Protein AF-0000000086040595 (afdb_homodimer)

Nearest PDB structures (foldseek):
  8a6m-assembly1_A  TM=6.671E-01  e=1.031E-01  Homo sapiens
  8qae-assembly1_A  TM=5.819E-01  e=1.400E+00  synthetic construct
  4ej4-assembly1_A  TM=3.763E-01  e=1.632E+00  Mus musculus
  8a6m-assembly1_A  TM=6.840E-01  e=7.685E-02  Homo sapiens
  8qae-assembly1_A  TM=5.818E-01  e=1.514E+00  synthetic construct

Structure (mmCIF, N/CA/C/O backbone):
data_AF-0000000086040595-model_v1
#
loop_
_entity.id
_entity.type
_entity.pdbx_description
1 polymer 'CASP-like protein'
#
loop_
_atom_site.group_PDB
_atom_site.id
_atom_site.type_symbol
_atom_site.label_atom_id
_atom_site.label_alt_id
_atom_site.label_comp_id
_atom_site.label_asym_id
_atom_site.label_entity_id
_atom_site.label_seq_id
_atom_site.pdbx_PDB_ins_code
_atom_site.Cartn_x
_atom_site.Cartn_y
_atom_site.Cartn_z
_atom_site.occupancy
_atom_site.B_iso_or_equiv
_atom_site.auth_seq_id
_atom_site.auth_comp_id
_atom_site.auth_asym_id
_atom_site.auth_atom_id
_atom_site.pdbx_PDB_model_num
ATOM 1 N N . MET A 1 1 ? 6.625 31.875 13.445 1 44.81 1 MET A N 1
ATOM 2 C CA . MET A 1 1 ? 6.738 30.766 12.484 1 44.81 1 MET A CA 1
ATOM 3 C C . MET A 1 1 ? 7.836 29.797 12.906 1 44.81 1 MET A C 1
ATOM 5 O O . MET A 1 1 ? 9.016 30.156 12.914 1 44.81 1 MET A O 1
ATOM 9 N N . LYS A 1 2 ? 7.629 28.984 13.852 1 60.16 2 LYS A N 1
ATOM 10 C CA . LYS A 1 2 ? 8.82 28.328 14.406 1 60.16 2 LYS A CA 1
ATOM 11 C C . LYS A 1 2 ? 9.32 27.219 13.484 1 60.16 2 LYS A C 1
ATOM 13 O O . LYS A 1 2 ? 8.539 26.359 13.055 1 60.16 2 LYS A O 1
ATOM 18 N N . ASP A 1 3 ? 10.398 27.359 12.836 1 64.69 3 ASP A N 1
ATOM 19 C CA . ASP A 1 3 ? 11.133 26.375 12.047 1 64.69 3 ASP A CA 1
ATOM 20 C C . ASP A 1 3 ? 11.32 25.078 12.82 1 64.69 3 ASP A C 1
ATOM 22 O O . ASP A 1 3 ? 11.188 25.047 14.047 1 64.69 3 ASP A O 1
ATOM 26 N N . LEU A 1 4 ? 11.359 24 12.078 1 74.81 4 LEU A N 1
ATOM 27 C CA . LEU A 1 4 ? 11.68 22.703 12.688 1 74.81 4 LEU A CA 1
ATOM 28 C C . LEU A 1 4 ? 12.969 22.781 13.5 1 74.81 4 LEU A C 1
ATOM 30 O O . LEU A 1 4 ? 13.922 23.453 13.094 1 74.81 4 LEU A O 1
ATOM 34 N N . PRO A 1 5 ? 12.922 22.344 14.711 1 84.81 5 PRO A N 1
ATOM 35 C CA . PRO A 1 5 ? 14.188 22.234 15.438 1 84.81 5 PRO A CA 1
ATOM 36 C C . PRO A 1 5 ? 15.32 21.688 14.586 1 84.81 5 PRO A C 1
ATOM 38 O O . PRO A 1 5 ? 15.086 20.875 13.688 1 84.81 5 PRO A O 1
ATOM 41 N N . PRO A 1 6 ? 16.438 22.172 14.773 1 85.62 6 PRO A N 1
ATOM 42 C CA . PRO A 1 6 ? 17.578 21.781 13.938 1 85.62 6 PRO A CA 1
ATOM 43 C C . PRO A 1 6 ? 17.75 20.281 13.844 1 85.62 6 PRO A C 1
ATOM 45 O O . PRO A 1 6 ? 18.172 19.766 12.805 1 85.62 6 PRO A O 1
ATOM 48 N N . ASN A 1 7 ? 17.438 19.562 14.883 1 89.19 7 ASN A N 1
ATOM 49 C CA . ASN A 1 7 ? 17.562 18.109 14.875 1 89.19 7 ASN A CA 1
ATOM 50 C C . ASN A 1 7 ? 16.609 17.453 13.883 1 89.19 7 ASN A C 1
ATOM 52 O O . ASN A 1 7 ? 16.969 16.5 13.203 1 89.19 7 ASN A O 1
ATOM 56 N N . LEU A 1 8 ? 15.469 17.969 13.828 1 88 8 LEU A N 1
ATOM 57 C CA . LEU A 1 8 ? 14.477 17.406 12.914 1 88 8 LEU A CA 1
ATOM 58 C C . LEU A 1 8 ? 14.812 17.75 11.469 1 88 8 LEU A C 1
ATOM 60 O O . LEU A 1 8 ? 14.57 16.953 10.562 1 88 8 LEU A O 1
ATOM 64 N N . ARG A 1 9 ? 15.336 18.938 11.344 1 85.44 9 ARG A N 1
ATOM 65 C CA . ARG A 1 9 ? 15.758 19.312 10 1 85.44 9 ARG A CA 1
ATOM 66 C C . ARG A 1 9 ? 16.906 18.438 9.516 1 85.44 9 ARG A C 1
ATOM 68 O O . ARG A 1 9 ? 16.906 18 8.359 1 85.44 9 ARG A O 1
ATOM 75 N N . PHE A 1 10 ? 17.797 18.203 10.398 1 90.06 10 PHE A N 1
ATOM 76 C CA . PHE A 1 10 ? 18.906 17.297 10.078 1 90.06 10 PHE A CA 1
ATOM 77 C C . PHE A 1 10 ? 18.391 15.898 9.773 1 90.06 10 PHE A C 1
ATOM 79 O O . PHE A 1 10 ? 18.859 15.258 8.836 1 90.06 10 PHE A O 1
ATOM 86 N N . LEU A 1 11 ? 17.469 15.461 10.586 1 92.62 11 LEU A N 1
ATOM 87 C CA . LEU A 1 11 ? 16.906 14.133 10.398 1 92.62 11 LEU A CA 1
ATOM 88 C C . LEU A 1 11 ? 16.188 14.031 9.055 1 92.62 11 LEU A C 1
ATOM 90 O O . LEU A 1 11 ? 16.281 13.008 8.367 1 92.62 11 LEU A O 1
ATOM 94 N N . GLU A 1 12 ? 15.539 15.031 8.734 1 92.5 12 GLU A N 1
ATOM 95 C CA . GLU A 1 12 ? 14.836 15.07 7.457 1 92.5 12 GLU A CA 1
ATOM 96 C C . GLU A 1 12 ? 15.797 14.922 6.281 1 92.5 12 GLU A C 1
ATOM 98 O O . GLU A 1 12 ? 15.562 14.125 5.375 1 92.5 12 GLU A O 1
ATOM 103 N N . ILE A 1 13 ? 16.844 15.68 6.34 1 91.31 13 ILE A N 1
ATOM 104 C CA . ILE A 1 13 ? 17.828 15.633 5.27 1 91.31 13 ILE A CA 1
ATOM 105 C C . ILE A 1 13 ? 18.531 14.281 5.266 1 91.31 13 ILE A C 1
ATOM 107 O O . ILE A 1 13 ? 18.734 13.688 4.207 1 91.31 13 ILE A O 1
ATOM 111 N N . PHE A 1 14 ? 18.844 13.766 6.383 1 94.94 14 PHE A N 1
ATOM 112 C CA . PHE A 1 14 ? 19.5 12.477 6.512 1 94.94 14 PHE A CA 1
ATOM 113 C C . PHE A 1 14 ? 18.625 11.367 5.926 1 94.94 14 PHE A C 1
ATOM 115 O O . PHE A 1 14 ? 19.125 10.5 5.195 1 94.94 14 PHE A O 1
ATOM 122 N N . LEU A 1 15 ? 17.375 11.406 6.238 1 96.38 15 LEU A N 1
ATOM 123 C CA . LEU A 1 15 ? 16.453 10.383 5.746 1 96.38 15 LEU A CA 1
ATOM 124 C C . LEU A 1 15 ? 16.344 10.445 4.23 1 96.38 15 LEU A C 1
ATOM 126 O O . LEU A 1 15 ? 16.359 9.406 3.559 1 96.38 15 LEU A O 1
ATOM 130 N N . ARG A 1 16 ? 16.25 11.633 3.713 1 95.38 16 ARG A N 1
ATOM 131 C CA . ARG A 1 16 ? 16.141 11.789 2.268 1 95.38 16 ARG A CA 1
ATOM 132 C C . ARG A 1 16 ? 17.391 11.273 1.565 1 95.38 16 ARG A C 1
ATOM 134 O O . ARG A 1 16 ? 17.297 10.617 0.527 1 95.38 16 ARG A O 1
ATOM 141 N N . LEU A 1 17 ? 18.484 11.523 2.143 1 95.5 17 LEU A N 1
ATOM 142 C CA . LEU A 1 17 ? 19.734 11.078 1.557 1 95.5 17 LEU A CA 1
ATOM 143 C C . LEU A 1 17 ? 19.891 9.57 1.696 1 95.5 17 LEU A C 1
ATOM 145 O O . LEU A 1 17 ? 20.5 8.922 0.834 1 95.5 17 LEU A O 1
ATOM 149 N N . SER A 1 18 ? 19.344 9.016 2.748 1 97.06 18 SER A N 1
ATOM 150 C CA . SER A 1 18 ? 19.438 7.574 2.973 1 97.06 18 SER A CA 1
ATOM 151 C C . SER A 1 18 ? 18.562 6.805 1.977 1 97.06 18 SER A C 1
ATOM 153 O O . SER A 1 18 ? 18.859 5.656 1.646 1 97.06 18 SER A O 1
ATOM 155 N N . ILE A 1 19 ? 17.547 7.398 1.48 1 98.06 19 ILE A N 1
ATOM 156 C CA . ILE A 1 19 ? 16.641 6.766 0.523 1 98.06 19 ILE A CA 1
ATOM 157 C C . ILE A 1 19 ? 17.391 6.48 -0.777 1 98.06 19 ILE A C 1
ATOM 159 O O . ILE A 1 19 ? 17.156 5.457 -1.426 1 98.06 19 ILE A O 1
ATOM 163 N N . LEU A 1 20 ? 18.359 7.262 -1.118 1 97.44 20 LEU A N 1
ATOM 164 C CA . LEU A 1 20 ? 19.062 7.168 -2.396 1 97.44 20 LEU A CA 1
ATOM 165 C C . LEU A 1 20 ? 19.812 5.848 -2.508 1 97.44 20 LEU A C 1
ATOM 167 O O . LEU A 1 20 ? 19.531 5.043 -3.402 1 97.44 20 LEU A O 1
ATOM 171 N N . PRO A 1 21 ? 20.719 5.566 -1.571 1 97.88 21 PRO A N 1
ATOM 172 C CA . PRO A 1 21 ? 21.438 4.297 -1.723 1 97.88 21 PRO A CA 1
ATOM 173 C C . PRO A 1 21 ? 20.516 3.086 -1.575 1 97.88 21 PRO A C 1
ATOM 175 O O . PRO A 1 21 ? 20.734 2.059 -2.225 1 97.88 21 PRO A O 1
ATOM 178 N N . LEU A 1 22 ? 19.469 3.133 -0.788 1 98.75 22 LEU A N 1
ATOM 179 C CA . LEU A 1 22 ? 18.547 2.021 -0.6 1 98.75 22 LEU A CA 1
ATOM 180 C C . LEU A 1 22 ? 17.781 1.73 -1.885 1 98.75 22 LEU A C 1
ATOM 182 O O . LEU A 1 22 ? 17.672 0.576 -2.303 1 98.75 22 LEU A O 1
ATOM 186 N N . THR A 1 23 ? 17.312 2.812 -2.533 1 98.62 23 THR A N 1
ATOM 187 C CA . THR A 1 23 ? 16.516 2.623 -3.742 1 98.62 23 THR A CA 1
ATOM 188 C C . THR A 1 23 ? 17.406 2.217 -4.914 1 98.62 23 THR A C 1
ATOM 190 O O . THR A 1 23 ? 17 1.41 -5.754 1 98.62 23 THR A O 1
ATOM 193 N N . ILE A 1 24 ? 18.578 2.732 -5.027 1 98.19 24 ILE A N 1
ATOM 194 C CA . ILE A 1 24 ? 19.5 2.352 -6.082 1 98.19 24 ILE A CA 1
ATOM 195 C C . ILE A 1 24 ? 19.906 0.885 -5.914 1 98.19 24 ILE A C 1
ATOM 197 O O . ILE A 1 24 ? 19.891 0.119 -6.883 1 98.19 24 ILE A O 1
ATOM 201 N N . ALA A 1 25 ? 20.234 0.506 -4.676 1 98.69 25 ALA A N 1
ATOM 202 C CA . ALA A 1 25 ? 20.578 -0.889 -4.402 1 98.69 25 ALA A CA 1
ATOM 203 C C . ALA A 1 25 ? 19.391 -1.811 -4.719 1 98.69 25 ALA A C 1
ATOM 205 O O . ALA A 1 25 ? 19.578 -2.889 -5.289 1 98.69 25 ALA A O 1
ATOM 206 N N . SER A 1 26 ? 18.219 -1.425 -4.336 1 98.81 26 SER A N 1
ATOM 207 C CA . SER A 1 26 ? 17.031 -2.221 -4.633 1 98.81 26 SER A CA 1
ATOM 208 C C . SER A 1 26 ? 16.812 -2.359 -6.137 1 98.81 26 SER A C 1
ATOM 210 O O . SER A 1 26 ? 16.547 -3.455 -6.633 1 98.81 26 SER A O 1
ATOM 212 N N . ALA A 1 27 ? 16.969 -1.275 -6.859 1 98.62 27 ALA A N 1
ATOM 213 C CA . ALA A 1 27 ? 16.828 -1.305 -8.312 1 98.62 27 ALA A CA 1
ATOM 214 C C . ALA A 1 27 ? 17.875 -2.213 -8.945 1 98.62 27 ALA A C 1
ATOM 216 O O . ALA A 1 27 ? 17.562 -3.018 -9.828 1 98.62 27 ALA A O 1
ATOM 217 N N . PHE A 1 28 ? 19.078 -2.084 -8.5 1 98.25 28 PHE A N 1
ATOM 218 C CA . PHE A 1 28 ? 20.156 -2.912 -9.023 1 98.25 28 PHE A CA 1
ATOM 219 C C . PHE A 1 28 ? 19.891 -4.387 -8.742 1 98.25 28 PHE A C 1
ATOM 221 O O . PHE A 1 28 ? 20.078 -5.234 -9.617 1 98.25 28 PHE A O 1
ATOM 228 N N . THR A 1 29 ? 19.422 -4.691 -7.535 1 98.5 29 THR A N 1
ATOM 229 C CA . THR A 1 29 ? 19.203 -6.074 -7.125 1 98.5 29 THR A CA 1
ATOM 230 C C . THR A 1 29 ? 18.031 -6.68 -7.875 1 98.5 29 THR A C 1
ATOM 232 O O . THR A 1 29 ? 18.047 -7.859 -8.242 1 98.5 29 THR A O 1
ATOM 235 N N . VAL A 1 30 ? 17.016 -5.902 -8.102 1 98.31 30 VAL A N 1
ATOM 236 C CA . VAL A 1 30 ? 15.836 -6.449 -8.758 1 98.31 30 VAL A CA 1
ATOM 237 C C . VAL A 1 30 ? 16.172 -6.816 -10.195 1 98.31 30 VAL A C 1
ATOM 239 O O . VAL A 1 30 ? 15.648 -7.801 -10.734 1 98.31 30 VAL A O 1
ATOM 242 N N . VAL A 1 31 ? 17.016 -6.066 -10.867 1 97.81 31 VAL A N 1
ATOM 243 C CA . VAL A 1 31 ? 17.422 -6.359 -12.242 1 97.81 31 VAL A CA 1
ATOM 244 C C . VAL A 1 31 ? 18.234 -7.652 -12.273 1 97.81 31 VAL A C 1
ATOM 246 O O . VAL A 1 31 ? 18.297 -8.328 -13.305 1 97.81 31 VAL A O 1
ATOM 249 N N . GLN A 1 32 ? 18.781 -8.055 -11.125 1 97.5 32 GLN A N 1
ATOM 250 C CA . GLN A 1 32 ? 19.562 -9.281 -11.031 1 97.5 32 GLN A CA 1
ATOM 251 C C . GLN A 1 32 ? 18.672 -10.477 -10.727 1 97.5 32 GLN A C 1
ATOM 253 O O . GLN A 1 32 ? 19.156 -11.602 -10.602 1 97.5 32 GLN A O 1
ATOM 258 N N . THR A 1 33 ? 17.391 -10.203 -10.594 1 97.25 33 THR A N 1
ATOM 259 C CA . THR A 1 33 ? 16.469 -11.297 -10.336 1 97.25 33 THR A CA 1
ATOM 260 C C . THR A 1 33 ? 16.234 -12.117 -11.602 1 97.25 33 THR A C 1
ATOM 262 O O . THR A 1 33 ? 15.281 -11.875 -12.344 1 97.25 33 THR A O 1
ATOM 265 N N . LYS A 1 34 ? 17.109 -12.938 -11.852 1 96.44 34 LYS A N 1
ATOM 266 C CA . LYS A 1 34 ? 17.062 -13.867 -12.977 1 96.44 34 LYS A CA 1
ATOM 267 C C . LYS A 1 34 ? 17.609 -15.234 -12.578 1 96.44 34 LYS A C 1
ATOM 269 O O . LYS A 1 34 ? 18.438 -15.336 -11.672 1 96.44 34 LYS A O 1
ATOM 274 N N . ASP A 1 35 ? 17.047 -16.234 -13.141 1 96.25 35 ASP A N 1
ATOM 275 C CA . ASP A 1 35 ? 17.453 -17.609 -12.883 1 96.25 35 ASP A CA 1
ATOM 276 C C . ASP A 1 35 ? 17.094 -18.516 -14.07 1 96.25 35 ASP A C 1
ATOM 278 O O . ASP A 1 35 ? 16.203 -18.188 -14.859 1 96.25 35 ASP A O 1
ATOM 282 N N . SER A 1 36 ? 17.922 -19.594 -14.297 1 95.19 36 SER A N 1
ATOM 283 C CA . SER A 1 36 ? 17.703 -20.562 -15.367 1 95.19 36 SER A CA 1
ATOM 284 C C . SER A 1 36 ? 18 -21.984 -14.891 1 95.19 36 SER A C 1
ATOM 286 O O . SER A 1 36 ? 18.953 -22.203 -14.141 1 95.19 36 SER A O 1
ATOM 288 N N . THR A 1 37 ? 17.062 -22.844 -15.203 1 93.31 37 THR A N 1
ATOM 289 C CA . THR A 1 37 ? 17.281 -24.266 -14.953 1 93.31 37 THR A CA 1
ATOM 290 C C . THR A 1 37 ? 17 -25.078 -16.219 1 93.31 37 THR A C 1
ATOM 292 O O . THR A 1 37 ? 16.219 -24.656 -17.078 1 93.31 37 THR A O 1
ATOM 295 N N . ASP A 1 38 ? 17.625 -26.188 -16.391 1 91.31 38 ASP A N 1
ATOM 296 C CA . ASP A 1 38 ? 17.438 -27.047 -17.562 1 91.31 38 ASP A CA 1
ATOM 297 C C . ASP A 1 38 ? 16 -27.578 -17.625 1 91.31 38 ASP A C 1
ATOM 299 O O . ASP A 1 38 ? 15.43 -27.703 -18.703 1 91.31 38 ASP A O 1
ATOM 303 N N . GLN A 1 39 ? 15.461 -27.75 -16.516 1 89.12 39 GLN A N 1
ATOM 304 C CA . GLN A 1 39 ? 14.164 -28.422 -16.422 1 89.12 39 GLN A CA 1
ATOM 305 C C . GLN A 1 39 ? 13.023 -27.422 -16.609 1 89.12 39 GLN A C 1
ATOM 307 O O . GLN A 1 39 ? 12.008 -27.734 -17.219 1 89.12 39 GLN A O 1
ATOM 312 N N . TYR A 1 40 ? 13.195 -26.219 -16.188 1 88.62 40 TYR A N 1
ATOM 313 C CA . TYR A 1 40 ? 12.047 -25.312 -16.094 1 88.62 40 TYR A CA 1
ATOM 314 C C . TYR A 1 40 ? 12.266 -24.062 -16.938 1 88.62 40 TYR A C 1
ATOM 316 O O . TYR A 1 40 ? 11.375 -23.219 -17.047 1 88.62 40 TYR A O 1
ATOM 324 N N . GLY A 1 41 ? 13.414 -23.875 -17.484 1 91.75 41 GLY A N 1
ATOM 325 C CA . GLY A 1 41 ? 13.656 -22.734 -18.359 1 91.75 41 GLY A CA 1
ATOM 326 C C . GLY A 1 41 ? 14.25 -21.531 -17.641 1 91.75 41 GLY A C 1
ATOM 327 O O . GLY A 1 41 ? 15.07 -21.703 -16.734 1 91.75 41 GLY A O 1
ATOM 328 N N . LYS A 1 42 ? 13.867 -20.359 -18.172 1 95.06 42 LYS A N 1
ATOM 329 C CA . LYS A 1 42 ? 14.469 -19.125 -17.641 1 95.06 42 LYS A CA 1
ATOM 330 C C . LYS A 1 42 ? 13.398 -18.172 -17.141 1 95.06 42 LYS A C 1
ATOM 332 O O . LYS A 1 42 ? 12.344 -18.031 -17.75 1 95.06 42 LYS A O 1
ATOM 337 N N . VAL A 1 43 ? 13.703 -17.578 -16.016 1 95.38 43 VAL A N 1
ATOM 338 C CA . VAL A 1 43 ? 12.852 -16.547 -15.445 1 95.38 43 VAL A CA 1
ATOM 339 C C . VAL A 1 43 ? 13.688 -15.289 -15.164 1 95.38 43 VAL A C 1
ATOM 341 O O . VAL A 1 43 ? 14.812 -15.383 -14.68 1 95.38 43 VAL A O 1
ATOM 344 N N . GLU A 1 44 ? 13.164 -14.141 -15.539 1 96.19 44 GLU A N 1
ATOM 345 C CA . GLU A 1 44 ? 13.828 -12.859 -15.297 1 96.19 44 GLU A CA 1
ATOM 346 C C . GLU A 1 44 ? 12.852 -11.828 -14.742 1 96.19 44 GLU A C 1
ATOM 348 O O . GLU A 1 44 ? 11.641 -11.992 -14.852 1 96.19 44 GLU A O 1
ATOM 353 N N . PHE A 1 45 ? 13.414 -10.781 -14.203 1 93.81 45 PHE A N 1
ATOM 354 C CA . PHE A 1 45 ? 12.586 -9.781 -13.547 1 93.81 45 PHE A CA 1
ATOM 355 C C . PHE A 1 45 ? 11.586 -9.172 -14.523 1 93.81 45 PHE A C 1
ATOM 357 O O . PHE A 1 45 ? 10.477 -8.805 -14.133 1 93.81 45 PHE A O 1
ATOM 364 N N . THR A 1 46 ? 11.867 -9.109 -15.82 1 93.75 46 THR A N 1
ATOM 365 C CA . THR A 1 46 ? 11 -8.484 -16.812 1 93.75 46 THR A CA 1
ATOM 366 C C . THR A 1 46 ? 9.766 -9.336 -17.062 1 93.75 46 THR A C 1
ATOM 368 O O . THR A 1 46 ? 8.789 -8.875 -17.656 1 93.75 46 THR A O 1
ATOM 371 N N . ASN A 1 47 ? 9.828 -10.562 -16.656 1 93.69 47 ASN A N 1
ATOM 372 C CA . ASN A 1 47 ? 8.695 -11.469 -16.844 1 93.69 47 ASN A CA 1
ATOM 373 C C . ASN A 1 47 ? 7.648 -11.281 -15.75 1 93.69 47 ASN A C 1
ATOM 375 O O . ASN A 1 47 ? 6.527 -11.781 -15.867 1 93.69 47 ASN A O 1
ATOM 379 N N . ILE A 1 48 ? 8.039 -10.609 -14.688 1 93.81 48 ILE A N 1
ATOM 380 C CA . ILE A 1 48 ? 7.188 -10.508 -13.5 1 93.81 48 ILE A CA 1
ATOM 381 C C . ILE A 1 48 ? 6.723 -9.062 -13.328 1 93.81 48 ILE A C 1
ATOM 383 O O . ILE A 1 48 ? 7.539 -8.156 -13.156 1 93.81 48 ILE A O 1
ATOM 387 N N . SER A 1 49 ? 5.484 -8.828 -13.336 1 91.75 49 SER A N 1
ATOM 388 C CA . SER A 1 49 ? 4.891 -7.5 -13.297 1 91.75 49 SER A CA 1
ATOM 389 C C . SER A 1 49 ? 5.199 -6.789 -11.984 1 91.75 49 SER A C 1
ATOM 391 O O . SER A 1 49 ? 5.512 -5.594 -11.984 1 91.75 49 SER A O 1
ATOM 393 N N . SER A 1 50 ? 5.086 -7.504 -10.859 1 95.88 50 SER A N 1
ATOM 394 C CA . SER A 1 50 ? 5.297 -6.883 -9.555 1 95.88 50 SER A CA 1
ATOM 395 C C . SER A 1 50 ? 6.727 -6.383 -9.406 1 95.88 50 SER A C 1
ATOM 397 O O . SER A 1 50 ? 6.965 -5.34 -8.797 1 95.88 50 SER A O 1
ATOM 399 N N . PHE A 1 51 ? 7.695 -7.055 -9.992 1 97.69 51 PHE A N 1
ATOM 400 C CA . PHE A 1 51 ? 9.094 -6.641 -9.906 1 97.69 51 PHE A CA 1
ATOM 401 C C . PHE A 1 51 ? 9.359 -5.461 -10.836 1 97.69 51 PHE A C 1
ATOM 403 O O . PHE A 1 51 ? 10.164 -4.582 -10.508 1 97.69 51 PHE A O 1
ATOM 410 N N . LYS A 1 52 ? 8.727 -5.41 -11.961 1 97.38 52 LYS A N 1
ATOM 411 C CA . LYS A 1 52 ? 8.805 -4.234 -12.828 1 97.38 52 LYS A CA 1
ATOM 412 C C . LYS A 1 52 ? 8.273 -2.992 -12.117 1 97.38 52 LYS A C 1
ATOM 414 O O . LYS A 1 52 ? 8.844 -1.906 -12.234 1 97.38 52 LYS A O 1
ATOM 419 N N . PHE A 1 53 ? 7.203 -3.223 -11.445 1 98 53 PHE A N 1
ATOM 420 C CA . PHE A 1 53 ? 6.613 -2.129 -10.688 1 98 53 PHE A CA 1
ATOM 421 C C . PHE A 1 53 ? 7.551 -1.679 -9.57 1 98 53 PHE A C 1
ATOM 423 O O . PHE A 1 53 ? 7.734 -0.479 -9.352 1 98 53 PHE A O 1
ATOM 430 N N . LEU A 1 54 ? 8.133 -2.619 -8.898 1 98.31 54 LEU A N 1
ATOM 431 C CA . LEU A 1 54 ? 9.117 -2.324 -7.859 1 98.31 54 LEU A CA 1
ATOM 432 C C . LEU A 1 54 ? 10.281 -1.527 -8.422 1 98.31 54 LEU A C 1
ATOM 434 O O . LEU A 1 54 ? 10.695 -0.524 -7.84 1 98.31 54 LEU A O 1
ATOM 438 N N . PHE A 1 55 ? 10.805 -1.946 -9.57 1 98.56 55 PHE A N 1
ATOM 439 C CA . PHE A 1 55 ? 11.898 -1.253 -10.242 1 98.56 55 PHE A CA 1
ATOM 440 C C . PHE A 1 55 ? 11.5 0.177 -10.586 1 98.56 55 PHE A C 1
ATOM 442 O O . PHE A 1 55 ? 12.25 1.119 -10.305 1 98.56 55 PHE A O 1
ATOM 449 N N . SER A 1 56 ? 10.359 0.325 -11.172 1 98.44 56 SER A N 1
ATOM 450 C CA . SER A 1 56 ? 9.859 1.643 -11.562 1 98.44 56 SER A CA 1
ATOM 451 C C . SER A 1 56 ? 9.75 2.568 -10.352 1 98.44 56 SER A C 1
ATOM 453 O O . SER A 1 56 ? 10.125 3.742 -10.43 1 98.44 56 SER A O 1
ATOM 455 N N . MET A 1 57 ? 9.234 2.027 -9.25 1 98.5 57 MET A N 1
ATOM 456 C CA . MET A 1 57 ? 9.055 2.869 -8.07 1 98.5 57 MET A CA 1
ATOM 457 C C . MET A 1 57 ? 10.398 3.279 -7.484 1 98.5 57 MET A C 1
ATOM 459 O O . MET A 1 57 ? 10.539 4.383 -6.957 1 98.5 57 MET A O 1
ATOM 463 N N . ASN A 1 58 ? 11.359 2.377 -7.582 1 98.69 58 ASN A N 1
ATOM 464 C CA . ASN A 1 58 ? 12.703 2.758 -7.18 1 98.69 58 ASN A CA 1
ATOM 465 C C . ASN A 1 58 ? 13.25 3.891 -8.047 1 98.69 58 ASN A C 1
ATOM 467 O O . ASN A 1 58 ? 13.852 4.836 -7.531 1 98.69 58 ASN A O 1
ATOM 471 N N . CYS A 1 59 ? 12.969 3.865 -9.359 1 98.06 59 CYS A N 1
ATOM 472 C CA . CYS A 1 59 ? 13.461 4.859 -10.305 1 98.06 59 CYS A CA 1
ATOM 473 C C . CYS A 1 59 ? 12.758 6.195 -10.109 1 98.06 59 CYS A C 1
ATOM 475 O O . CYS A 1 59 ? 13.289 7.242 -10.5 1 98.06 59 CYS A O 1
ATOM 477 N N . ILE A 1 60 ? 11.609 6.184 -9.516 1 98.06 60 ILE A N 1
ATOM 478 C CA . ILE A 1 60 ? 10.859 7.402 -9.242 1 98.06 60 ILE A CA 1
ATOM 479 C C . ILE A 1 60 ? 11.273 7.973 -7.887 1 98.06 60 ILE A C 1
ATOM 481 O O . ILE A 1 60 ? 11.523 9.172 -7.762 1 98.06 60 ILE A O 1
ATOM 485 N N . SER A 1 61 ? 11.398 7.121 -6.902 1 97.56 61 SER A N 1
ATOM 486 C CA . SER A 1 61 ? 11.656 7.543 -5.531 1 97.56 61 SER A CA 1
ATOM 487 C C . SER A 1 61 ? 13.055 8.133 -5.391 1 97.56 61 SER A C 1
ATOM 489 O O . SER A 1 61 ? 13.258 9.086 -4.633 1 97.56 61 SER A O 1
ATOM 491 N N . ALA A 1 62 ? 14.047 7.551 -6.094 1 97.38 62 ALA A N 1
ATOM 492 C CA . ALA A 1 62 ? 15.438 8 -5.973 1 97.38 62 ALA A CA 1
ATOM 493 C C . ALA A 1 62 ? 15.586 9.445 -6.438 1 97.38 62 ALA A C 1
ATOM 495 O O . ALA A 1 62 ? 16.031 10.305 -5.672 1 97.38 62 ALA A O 1
ATOM 496 N N . PRO A 1 63 ? 15.148 9.836 -7.691 1 97.12 63 PRO A N 1
ATOM 497 C CA . PRO A 1 63 ? 15.258 11.242 -8.102 1 97.12 63 PRO A CA 1
ATOM 498 C C . PRO A 1 63 ? 14.438 12.18 -7.215 1 97.12 63 PRO A C 1
ATOM 500 O O . PRO A 1 63 ? 14.867 13.297 -6.926 1 97.12 63 PRO A O 1
ATOM 503 N N . TYR A 1 64 ? 13.273 11.727 -6.766 1 96.5 64 TYR A N 1
ATOM 504 C CA . TYR A 1 64 ? 12.453 12.562 -5.902 1 96.5 64 TYR A CA 1
ATOM 505 C C . TYR A 1 64 ? 13.18 12.898 -4.605 1 96.5 64 TYR A C 1
ATOM 507 O O . TYR A 1 64 ? 13.172 14.047 -4.156 1 96.5 64 TYR A O 1
ATOM 515 N N . ALA A 1 65 ? 13.742 11.883 -4.012 1 95.31 65 ALA A N 1
ATOM 516 C CA . ALA A 1 65 ? 14.469 12.086 -2.764 1 95.31 65 ALA A CA 1
ATOM 517 C C . ALA A 1 65 ? 15.625 13.062 -2.963 1 95.31 65 ALA A C 1
ATOM 519 O O . ALA A 1 65 ? 15.844 13.953 -2.131 1 95.31 65 ALA A O 1
ATOM 520 N N . LEU A 1 66 ? 16.359 12.961 -4.051 1 94.69 66 LEU A N 1
ATOM 521 C CA . LEU A 1 66 ? 17.469 13.852 -4.348 1 94.69 66 LEU A CA 1
ATOM 522 C C . LEU A 1 66 ? 17 15.281 -4.566 1 94.69 66 LEU A C 1
ATOM 524 O O . LEU A 1 66 ? 17.531 16.219 -3.965 1 94.69 66 LEU A O 1
ATOM 528 N N . ILE A 1 67 ? 15.945 15.445 -5.371 1 92.88 67 ILE A N 1
ATOM 529 C CA . ILE A 1 67 ? 15.414 16.766 -5.695 1 92.88 67 ILE A CA 1
ATOM 530 C C . ILE A 1 67 ? 14.867 17.422 -4.434 1 92.88 67 ILE A C 1
ATOM 532 O O . ILE A 1 67 ? 15.133 18.594 -4.176 1 92.88 67 ILE A O 1
ATOM 536 N N . SER A 1 68 ? 14.141 16.672 -3.664 1 90.69 68 SER A N 1
ATOM 537 C CA . SER A 1 68 ? 13.547 17.234 -2.459 1 90.69 68 SER A CA 1
ATOM 538 C C . SER A 1 68 ? 14.609 17.609 -1.437 1 90.69 68 SER A C 1
ATOM 540 O O . SER A 1 68 ? 14.469 18.609 -0.718 1 90.69 68 SER A O 1
ATOM 542 N N . ALA A 1 69 ? 15.68 16.844 -1.287 1 90.25 69 ALA A N 1
ATOM 543 C CA . ALA A 1 69 ? 16.766 17.172 -0.377 1 90.25 69 ALA A CA 1
ATOM 544 C C . ALA A 1 69 ? 17.453 18.484 -0.792 1 90.25 69 ALA A C 1
ATOM 546 O O . ALA A 1 69 ? 17.75 19.328 0.051 1 90.25 69 ALA A O 1
ATOM 547 N N . THR A 1 70 ? 17.75 18.656 -2.086 1 89.19 70 THR A N 1
ATOM 548 C CA . THR A 1 70 ? 18.406 19.844 -2.596 1 89.19 70 THR A CA 1
ATOM 549 C C . THR A 1 70 ? 17.531 21.078 -2.383 1 89.19 70 THR A C 1
ATOM 551 O O . THR A 1 70 ? 18.016 22.141 -2 1 89.19 70 THR A O 1
ATOM 554 N N . LEU A 1 71 ? 16.234 20.891 -2.623 1 87 71 LEU A N 1
ATOM 555 C CA . LEU A 1 71 ? 15.312 22 -2.43 1 87 71 LEU A CA 1
ATOM 556 C C . LEU A 1 71 ? 15.234 22.391 -0.958 1 87 71 LEU A C 1
ATOM 558 O O . LEU A 1 71 ? 15.125 23.578 -0.634 1 87 71 LEU A O 1
ATOM 562 N N . LEU A 1 72 ? 15.266 21.406 -0.11 1 83.5 72 LEU A N 1
ATOM 563 C CA . LEU A 1 72 ? 15.219 21.688 1.322 1 83.5 72 LEU A CA 1
ATOM 564 C C . LEU A 1 72 ? 16.453 22.438 1.776 1 83.5 72 LEU A C 1
ATOM 566 O O . LEU A 1 72 ? 16.391 23.281 2.68 1 83.5 72 LEU A O 1
ATOM 570 N N . MET A 1 73 ? 17.594 22.172 1.175 1 83.44 73 MET A N 1
ATOM 571 C CA . MET A 1 73 ? 18.844 22.828 1.548 1 83.44 73 MET A CA 1
ATOM 572 C C . MET A 1 73 ? 18.922 24.234 0.984 1 83.44 73 MET A C 1
ATOM 574 O O . MET A 1 73 ? 19.547 25.109 1.577 1 83.44 73 MET A O 1
ATOM 578 N N . SER A 1 74 ? 18.344 24.469 -0.177 1 77.88 74 SER A N 1
ATOM 579 C CA . SER A 1 74 ? 18.453 25.75 -0.852 1 77.88 74 SER A CA 1
ATOM 580 C C . SER A 1 74 ? 17.328 26.688 -0.442 1 77.88 74 SER A C 1
ATOM 582 O O . SER A 1 74 ? 17.5 27.906 -0.423 1 77.88 74 SER A O 1
ATOM 584 N N . LEU A 1 75 ? 16 26.078 -0.653 1 60.44 75 LEU A N 1
ATOM 585 C CA . LEU A 1 75 ? 14.836 26.953 -0.589 1 60.44 75 LEU A CA 1
ATOM 586 C C . LEU A 1 75 ? 14.516 27.328 0.854 1 60.44 75 LEU A C 1
ATOM 588 O O . LEU A 1 75 ? 14.734 26.531 1.769 1 60.44 75 LEU A O 1
ATOM 592 N N . ARG A 1 76 ? 14.359 28.625 1.089 1 53.72 76 ARG A N 1
ATOM 593 C CA . ARG A 1 76 ? 13.734 29.203 2.27 1 53.72 76 ARG A CA 1
ATOM 594 C C . ARG A 1 76 ? 12.398 28.531 2.564 1 53.72 76 ARG A C 1
ATOM 596 O O . ARG A 1 76 ? 11.719 28.062 1.652 1 53.72 76 ARG A O 1
ATOM 603 N N . GLU A 1 77 ? 12.125 28.031 3.754 1 55.47 77 GLU A N 1
ATOM 604 C CA . GLU A 1 77 ? 11.273 27.078 4.441 1 55.47 77 GLU A CA 1
ATOM 605 C C . GLU A 1 77 ? 9.828 27.188 3.967 1 55.47 77 GLU A C 1
ATOM 607 O O . GLU A 1 77 ? 9.07 26.219 4.039 1 55.47 77 GLU A O 1
ATOM 612 N N . ASN A 1 78 ? 9.305 28.422 3.553 1 54.22 78 ASN A N 1
ATOM 613 C CA . ASN A 1 78 ? 7.895 28.656 3.85 1 54.22 78 ASN A CA 1
ATOM 614 C C . ASN A 1 78 ? 6.984 27.781 3 1 54.22 78 ASN A C 1
ATOM 616 O O . ASN A 1 78 ? 6.094 27.109 3.525 1 54.22 78 ASN A O 1
ATOM 620 N N . ARG A 1 79 ? 6.746 28.344 1.646 1 52.59 79 ARG A N 1
ATOM 621 C CA . ARG A 1 79 ? 5.543 28.062 0.869 1 52.59 79 ARG A CA 1
ATOM 622 C C . ARG A 1 79 ? 5.504 26.609 0.416 1 52.59 79 ARG A C 1
ATOM 624 O O . ARG A 1 79 ? 4.461 26.109 -0.016 1 52.59 79 ARG A O 1
ATOM 631 N N . THR A 1 80 ? 6.539 25.766 0.75 1 63.47 80 THR A N 1
ATOM 632 C CA . THR A 1 80 ? 6.648 24.516 0.012 1 63.47 80 THR A CA 1
ATOM 633 C C . THR A 1 80 ? 6.441 23.312 0.939 1 63.47 80 THR A C 1
ATOM 635 O O . THR A 1 80 ? 6.539 22.172 0.509 1 63.47 80 THR A O 1
ATOM 638 N N . THR A 1 81 ? 5.863 23.688 2.043 1 75.75 81 THR A N 1
ATOM 639 C CA . THR A 1 81 ? 5.812 22.625 3.041 1 75.75 81 THR A CA 1
ATOM 640 C C . THR A 1 81 ? 4.672 21.656 2.744 1 75.75 81 THR A C 1
ATOM 642 O O . THR A 1 81 ? 4.852 20.438 2.812 1 75.75 81 THR A O 1
ATOM 645 N N . TRP A 1 82 ? 3.602 22.25 2.146 1 77.88 82 TRP A N 1
ATOM 646 C CA . TRP A 1 82 ? 2.459 21.406 1.827 1 77.88 82 TRP A CA 1
ATOM 647 C C . TRP A 1 82 ? 2.768 20.5 0.636 1 77.88 82 TRP A C 1
ATOM 649 O O . TRP A 1 82 ? 2.32 19.359 0.587 1 77.88 82 TRP A O 1
ATOM 659 N N . SER A 1 83 ? 3.49 21.062 -0.234 1 84 83 SER A N 1
ATOM 660 C CA . SER A 1 83 ? 3.822 20.266 -1.406 1 84 83 SER A CA 1
ATOM 661 C C . SER A 1 83 ? 4.707 19.078 -1.032 1 84 83 SER A C 1
ATOM 663 O O . SER A 1 83 ? 4.516 17.969 -1.544 1 84 83 SER A O 1
ATOM 665 N N . PHE A 1 84 ? 5.551 19.297 -0.079 1 85.69 84 PHE A N 1
ATOM 666 C CA . PHE A 1 84 ? 6.418 18.203 0.345 1 85.69 84 PHE A CA 1
ATOM 667 C C . PHE A 1 84 ? 5.621 17.141 1.098 1 85.69 84 PHE A C 1
ATOM 669 O O . PHE A 1 84 ? 5.855 15.945 0.921 1 85.69 84 PHE A O 1
ATOM 676 N N . PHE A 1 85 ? 4.746 17.641 1.802 1 87.31 85 PHE A N 1
ATOM 677 C CA . PHE A 1 85 ? 3.939 16.688 2.557 1 87.31 85 PHE A CA 1
ATOM 678 C C . PHE A 1 85 ? 3.123 15.812 1.617 1 87.31 85 PHE A C 1
ATOM 680 O O . PHE A 1 85 ? 3.129 14.586 1.747 1 87.31 85 PHE A O 1
ATOM 687 N N . LEU A 1 86 ? 2.463 16.391 0.625 1 88.81 86 LEU A N 1
ATOM 688 C CA . LEU A 1 86 ? 1.599 15.672 -0.3 1 88.81 86 LEU A CA 1
ATOM 689 C C . LEU A 1 86 ? 2.414 14.742 -1.19 1 88.81 86 LEU A C 1
ATOM 691 O O . LEU A 1 86 ? 2.01 13.602 -1.444 1 88.81 86 LEU A O 1
ATOM 695 N N . LEU A 1 87 ? 3.539 15.219 -1.621 1 92.38 87 LEU A N 1
ATOM 696 C CA . LEU A 1 87 ? 4.375 14.414 -2.504 1 92.38 87 LEU A CA 1
ATOM 697 C C . LEU A 1 87 ? 5.012 13.258 -1.739 1 92.38 87 LEU A C 1
ATOM 699 O O . LEU A 1 87 ? 5.105 12.141 -2.258 1 92.38 87 LEU A O 1
ATOM 703 N N . ASP A 1 88 ? 5.414 13.523 -0.498 1 92.69 88 ASP A N 1
ATOM 704 C CA . ASP A 1 88 ? 5.949 12.453 0.339 1 92.69 88 ASP A CA 1
ATOM 705 C C . ASP A 1 88 ? 4.898 11.375 0.583 1 92.69 88 ASP A C 1
ATOM 707 O O . ASP A 1 88 ? 5.195 10.18 0.508 1 92.69 88 ASP A O 1
ATOM 711 N N . GLN A 1 89 ? 3.709 11.789 0.806 1 92.12 89 GLN A N 1
ATOM 712 C CA . GLN A 1 89 ? 2.625 10.844 1.057 1 92.12 89 GLN A CA 1
ATOM 713 C C . GLN A 1 89 ? 2.291 10.047 -0.2 1 92.12 89 GLN A C 1
ATOM 715 O O . GLN A 1 89 ? 2.074 8.836 -0.131 1 92.12 89 GLN A O 1
ATOM 720 N N . LEU A 1 90 ? 2.248 10.688 -1.273 1 94.56 90 LEU A N 1
ATOM 721 C CA . LEU A 1 90 ? 1.929 10.031 -2.537 1 94.56 90 LEU A CA 1
ATOM 722 C C . LEU A 1 90 ? 2.965 8.961 -2.873 1 94.56 90 LEU A C 1
ATOM 724 O O . LEU A 1 90 ? 2.609 7.836 -3.221 1 94.56 90 LEU A O 1
ATOM 728 N N . ILE A 1 91 ? 4.191 9.312 -2.742 1 96.56 91 ILE A N 1
ATOM 729 C CA . ILE A 1 91 ? 5.262 8.367 -3.047 1 96.56 91 ILE A CA 1
ATOM 730 C C . ILE A 1 91 ? 5.211 7.199 -2.066 1 96.56 91 ILE A C 1
ATOM 732 O O . ILE A 1 91 ? 5.375 6.043 -2.459 1 96.56 91 ILE A O 1
ATOM 736 N N . ALA A 1 92 ? 4.965 7.516 -0.812 1 96.44 92 ALA A N 1
ATOM 737 C CA . ALA A 1 92 ? 4.871 6.453 0.186 1 96.44 92 ALA A CA 1
ATOM 738 C C . ALA A 1 92 ? 3.754 5.473 -0.157 1 96.44 92 ALA A C 1
ATOM 740 O O . ALA A 1 92 ? 3.945 4.258 -0.097 1 96.44 92 ALA A O 1
ATOM 741 N N . TYR A 1 93 ? 2.623 5.922 -0.555 1 97 93 TYR A N 1
ATOM 742 C CA . TYR A 1 93 ? 1.503 5.062 -0.916 1 97 93 TYR A CA 1
ATOM 743 C C . TYR A 1 93 ? 1.851 4.188 -2.115 1 97 93 TYR A C 1
ATOM 745 O O . TYR A 1 93 ? 1.514 3.004 -2.148 1 97 93 TYR A O 1
ATOM 753 N N . LEU A 1 94 ? 2.488 4.73 -3.068 1 97.62 94 LEU A N 1
ATOM 754 C CA . LEU A 1 94 ? 2.877 3.973 -4.25 1 97.62 94 LEU A CA 1
ATOM 755 C C . LEU A 1 94 ? 3.928 2.922 -3.902 1 97.62 94 LEU A C 1
ATOM 757 O O . LEU A 1 94 ? 3.912 1.817 -4.449 1 97.62 94 LEU A O 1
ATOM 761 N N . MET A 1 95 ? 4.797 3.32 -2.988 1 98.19 95 MET A N 1
ATOM 762 C CA . MET A 1 95 ? 5.816 2.363 -2.57 1 98.19 95 MET A CA 1
ATOM 763 C C . MET A 1 95 ? 5.195 1.217 -1.778 1 98.19 95 MET A C 1
ATOM 765 O O . MET A 1 95 ? 5.617 0.067 -1.907 1 98.19 95 MET A O 1
ATOM 769 N N . VAL A 1 96 ? 4.258 1.492 -0.961 1 98.06 96 VAL A N 1
ATOM 770 C CA . VAL A 1 96 ? 3.541 0.424 -0.271 1 98.06 96 VAL A CA 1
ATOM 771 C C . VAL A 1 96 ? 2.863 -0.487 -1.292 1 98.06 96 VAL A C 1
ATOM 773 O O . VAL A 1 96 ? 2.873 -1.712 -1.145 1 98.06 96 VAL A O 1
ATOM 776 N N . THR A 1 97 ? 2.264 0.121 -2.293 1 98.06 97 THR A N 1
ATOM 777 C CA . THR A 1 97 ? 1.58 -0.641 -3.33 1 98.06 97 THR A CA 1
ATOM 778 C C . THR A 1 97 ? 2.547 -1.593 -4.027 1 98.06 97 THR A C 1
ATOM 780 O O . THR A 1 97 ? 2.268 -2.785 -4.16 1 98.06 97 THR A O 1
ATOM 783 N N . SER A 1 98 ? 3.662 -1.099 -4.402 1 98.44 98 SER A N 1
ATOM 784 C CA . SER A 1 98 ? 4.645 -1.92 -5.105 1 98.44 98 SER A CA 1
ATOM 785 C C . SER A 1 98 ? 5.242 -2.977 -4.184 1 98.44 98 SER A C 1
ATOM 787 O O . SER A 1 98 ? 5.445 -4.121 -4.59 1 98.44 98 SER A O 1
ATOM 789 N N . SER A 1 99 ? 5.512 -2.596 -2.977 1 98.31 99 SER A N 1
ATOM 790 C CA . SER A 1 99 ? 6.051 -3.535 -2 1 98.31 99 SER A CA 1
ATOM 791 C C . SER A 1 99 ? 5.07 -4.668 -1.724 1 98.31 99 SER A C 1
ATOM 793 O O . SER A 1 99 ? 5.465 -5.836 -1.648 1 98.31 99 SER A O 1
ATOM 795 N N . SER A 1 100 ? 3.84 -4.305 -1.6 1 98.5 100 SER A N 1
ATOM 796 C CA . SER A 1 100 ? 2.818 -5.305 -1.307 1 98.5 100 SER A CA 1
ATOM 797 C C . SER A 1 100 ? 2.627 -6.258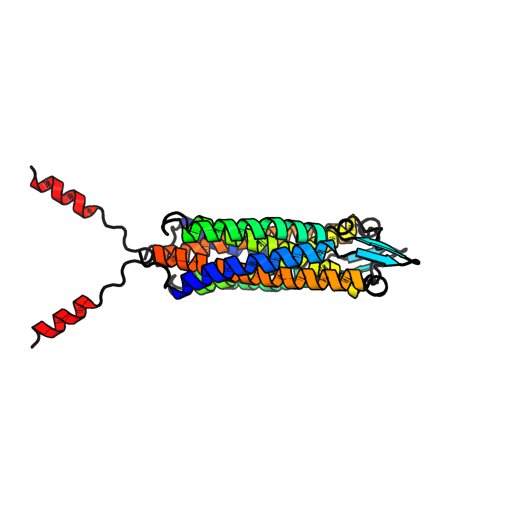 -2.48 1 98.5 100 SER A C 1
ATOM 799 O O . SER A 1 100 ? 2.482 -7.469 -2.287 1 98.5 100 SER A O 1
ATOM 801 N N . ALA A 1 101 ? 2.615 -5.742 -3.658 1 98.19 101 ALA A N 1
ATOM 802 C CA . ALA A 1 101 ? 2.506 -6.578 -4.848 1 98.19 101 ALA A CA 1
ATOM 803 C C . ALA A 1 101 ? 3.674 -7.555 -4.941 1 98.19 101 ALA A C 1
ATOM 805 O O . ALA A 1 101 ? 3.477 -8.75 -5.184 1 98.19 101 ALA A O 1
ATOM 806 N N . ALA A 1 102 ? 4.852 -7.07 -4.715 1 98.31 102 ALA A N 1
ATOM 807 C CA . ALA A 1 102 ? 6.039 -7.918 -4.773 1 98.31 102 ALA A CA 1
ATOM 808 C C . ALA A 1 102 ? 6.027 -8.961 -3.656 1 98.31 102 ALA A C 1
ATOM 810 O O . ALA A 1 102 ? 6.406 -10.109 -3.871 1 98.31 102 ALA A O 1
ATOM 811 N N . ALA A 1 103 ? 5.609 -8.547 -2.486 1 98.19 103 ALA A N 1
ATOM 812 C CA . ALA A 1 103 ? 5.527 -9.477 -1.363 1 98.19 103 ALA A CA 1
ATOM 813 C C . ALA A 1 103 ? 4.527 -10.594 -1.646 1 98.19 103 ALA A C 1
ATOM 815 O O . ALA A 1 103 ? 4.781 -11.758 -1.329 1 98.19 103 ALA A O 1
ATOM 816 N N . GLU A 1 104 ? 3.414 -10.266 -2.229 1 97.31 104 GLU A N 1
ATOM 817 C CA . GLU A 1 104 ? 2.418 -11.281 -2.574 1 97.31 104 GLU A CA 1
ATOM 818 C C . GLU A 1 104 ? 2.965 -12.258 -3.607 1 97.31 104 GLU A C 1
ATOM 820 O O . GLU A 1 104 ? 2.781 -13.469 -3.479 1 97.31 104 GLU A O 1
ATOM 825 N N . LEU A 1 105 ? 3.652 -11.742 -4.574 1 97 105 LEU A N 1
ATOM 826 C CA . LEU A 1 105 ? 4.266 -12.594 -5.586 1 97 105 LEU A CA 1
ATOM 827 C C . LEU A 1 105 ? 5.277 -13.547 -4.953 1 97 105 LEU A C 1
ATOM 829 O O . LEU A 1 105 ? 5.266 -14.75 -5.238 1 97 105 LEU A O 1
ATOM 833 N N . LEU A 1 106 ? 6.129 -12.984 -4.129 1 97.56 106 LEU A N 1
ATOM 834 C CA . LEU A 1 106 ? 7.16 -13.805 -3.502 1 97.56 106 LEU A CA 1
ATOM 835 C C . LEU A 1 106 ? 6.539 -14.836 -2.566 1 97.56 106 LEU A C 1
ATOM 837 O O . LEU A 1 106 ? 7.031 -15.961 -2.463 1 97.56 106 LEU A O 1
ATOM 841 N N . TYR A 1 107 ? 5.531 -14.484 -1.894 1 96.81 107 TYR A N 1
ATOM 842 C CA . TYR A 1 107 ? 4.816 -15.422 -1.031 1 96.81 107 TYR A CA 1
ATOM 843 C C . TYR A 1 107 ? 4.27 -16.594 -1.835 1 96.81 107 TYR A C 1
ATOM 845 O O . TYR A 1 107 ? 4.461 -17.75 -1.462 1 96.81 107 TYR A O 1
ATOM 853 N N . LEU A 1 108 ? 3.605 -16.297 -2.918 1 95.94 108 LEU A N 1
ATOM 854 C CA . LEU A 1 108 ? 3.064 -17.344 -3.785 1 95.94 108 LEU A CA 1
ATOM 855 C C . LEU A 1 108 ? 4.184 -18.188 -4.395 1 95.94 108 LEU A C 1
ATOM 857 O O . LEU A 1 108 ? 4.027 -19.391 -4.574 1 95.94 108 LEU A O 1
ATOM 861 N N . ALA A 1 109 ? 5.25 -17.5 -4.703 1 97 109 ALA A N 1
ATOM 862 C CA . ALA A 1 109 ? 6.383 -18.203 -5.297 1 97 109 ALA A CA 1
ATOM 863 C C . ALA A 1 109 ? 7 -19.188 -4.301 1 97 109 ALA A C 1
ATOM 865 O O . ALA A 1 109 ? 7.508 -20.25 -4.688 1 97 109 ALA A O 1
ATOM 866 N N . HIS A 1 110 ? 7.008 -18.812 -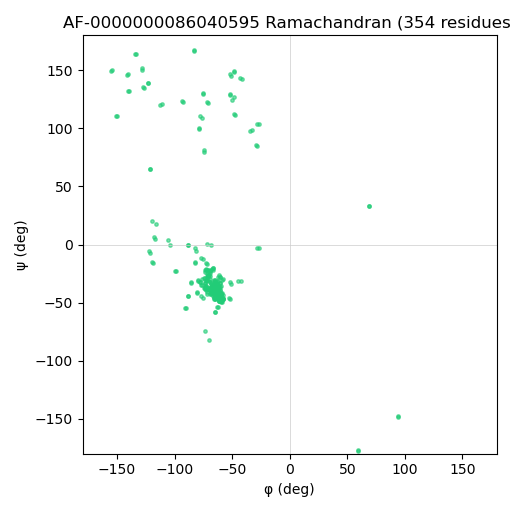3.01 1 97.06 110 HIS A N 1
ATOM 867 C CA . HIS A 1 110 ? 7.578 -19.672 -1.979 1 97.06 110 HIS A CA 1
ATOM 868 C C . HIS A 1 110 ? 6.598 -20.766 -1.568 1 97.06 110 HIS A C 1
ATOM 870 O O . HIS A 1 110 ? 6.996 -21.922 -1.364 1 97.06 110 HIS A O 1
ATOM 876 N N . GLU A 1 111 ? 5.293 -20.406 -1.439 1 95.62 111 GLU A N 1
ATOM 877 C CA . GLU A 1 111 ? 4.324 -21.297 -0.815 1 95.62 111 GLU A CA 1
ATOM 878 C C . GLU A 1 111 ? 3.508 -22.047 -1.865 1 95.62 111 GLU A C 1
ATOM 880 O O . GLU A 1 111 ? 2.996 -23.141 -1.601 1 95.62 111 GLU A O 1
ATOM 885 N N . GLY A 1 112 ? 3.434 -21.453 -3.115 1 94.25 112 GLY A N 1
ATOM 886 C CA . GLY A 1 112 ? 2.49 -22 -4.082 1 94.25 112 GLY A CA 1
ATOM 887 C C . GLY A 1 112 ? 1.054 -21.969 -3.598 1 94.25 112 GLY A C 1
ATOM 888 O O . GLY A 1 112 ? 0.747 -21.312 -2.592 1 94.25 112 GLY A O 1
ATOM 889 N N . ASP A 1 113 ? 0.169 -22.484 -4.379 1 92.38 113 ASP A N 1
ATOM 890 C CA . ASP A 1 113 ? -1.244 -22.656 -4.051 1 92.38 113 ASP A CA 1
ATOM 891 C C . ASP A 1 113 ? -1.837 -23.859 -4.766 1 92.38 113 ASP A C 1
ATOM 893 O O . ASP A 1 113 ? -2.086 -23.828 -5.973 1 92.38 113 ASP A O 1
ATOM 897 N N . ARG A 1 114 ? -2.146 -24.844 -4.012 1 90.5 114 ARG A N 1
ATOM 898 C CA . ARG A 1 114 ? -2.596 -26.109 -4.578 1 90.5 114 ARG A CA 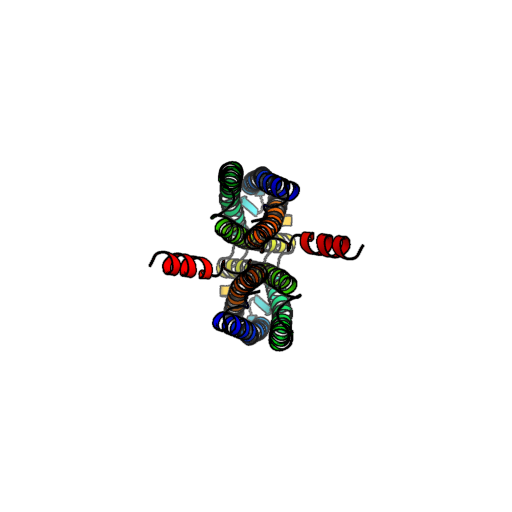1
ATOM 899 C C . ARG A 1 114 ? -4.016 -26 -5.125 1 90.5 114 ARG A C 1
ATOM 901 O O . ARG A 1 114 ? -4.352 -26.609 -6.137 1 90.5 114 ARG A O 1
ATOM 908 N N . GLU A 1 115 ? -4.797 -25.188 -4.492 1 90.25 115 GLU A N 1
ATOM 909 C CA . GLU A 1 115 ? -6.195 -25.078 -4.902 1 90.25 115 GLU A CA 1
ATOM 910 C C . GLU A 1 115 ? -6.316 -24.438 -6.285 1 90.25 115 GLU A C 1
ATOM 912 O O . GLU A 1 115 ? -7.266 -24.719 -7.016 1 90.25 115 GLU A O 1
ATOM 917 N N . VAL A 1 116 ? -5.25 -23.734 -6.641 1 90.5 116 VAL A N 1
ATOM 918 C CA . VAL A 1 116 ? -5.293 -23.125 -7.965 1 90.5 116 VAL A CA 1
ATOM 919 C C . VAL A 1 116 ? -4.168 -23.688 -8.828 1 90.5 116 VAL A C 1
ATOM 921 O O . VAL A 1 116 ? -3.885 -23.156 -9.906 1 90.5 116 VAL A O 1
ATOM 924 N N . SER A 1 117 ? -3.441 -24.625 -8.422 1 90.56 117 SER A N 1
ATOM 925 C CA . SER A 1 117 ? -2.422 -25.375 -9.148 1 90.56 117 SER A CA 1
ATOM 926 C C . SER A 1 117 ? -1.215 -24.5 -9.469 1 90.56 117 SER A C 1
ATOM 928 O O . SER A 1 117 ? -0.651 -24.578 -10.562 1 90.56 117 SER A O 1
ATOM 930 N N . TRP A 1 118 ? -0.918 -23.594 -8.609 1 94.19 118 TRP A N 1
ATOM 931 C CA . TRP A 1 118 ? 0.306 -22.797 -8.719 1 94.19 118 TRP A CA 1
ATOM 932 C C . TRP A 1 118 ? 1.433 -23.438 -7.91 1 94.19 118 TRP A C 1
ATOM 934 O O . TRP A 1 118 ? 1.31 -23.609 -6.695 1 94.19 118 TRP A O 1
ATOM 944 N N . SER A 1 119 ? 2.512 -23.719 -8.547 1 93.56 119 SER A N 1
ATOM 945 C CA . SER A 1 119 ? 3.623 -24.406 -7.914 1 93.56 119 SER A CA 1
ATOM 946 C C . SER A 1 119 ? 4.516 -23.453 -7.141 1 93.56 119 SER A C 1
ATOM 948 O O . SER A 1 119 ? 4.375 -22.234 -7.262 1 93.56 119 SER A O 1
ATOM 950 N N . GLU A 1 120 ? 5.402 -24.016 -6.293 1 96.06 120 GLU A N 1
ATOM 951 C CA . GLU A 1 120 ? 6.426 -23.266 -5.566 1 96.06 120 GLU A CA 1
ATOM 952 C C . GLU A 1 120 ? 7.609 -22.938 -6.473 1 96.06 120 GLU A C 1
ATOM 954 O O . GLU A 1 120 ? 8.555 -23.719 -6.582 1 96.06 120 GLU A O 1
ATOM 959 N N . VAL A 1 121 ? 7.684 -21.844 -6.941 1 95.69 121 VAL A N 1
ATOM 960 C CA . VAL A 1 121 ? 8.664 -21.391 -7.922 1 95.69 121 VAL A CA 1
ATOM 961 C C . VAL A 1 121 ? 10.047 -21.328 -7.281 1 95.69 121 VAL A C 1
ATOM 963 O O . VAL A 1 121 ? 11.047 -21.656 -7.926 1 95.69 121 VAL A O 1
ATOM 966 N N . CYS A 1 122 ? 10.109 -21.047 -6.07 1 96.44 122 CYS A N 1
ATOM 967 C CA . CYS A 1 122 ? 11.383 -20.812 -5.402 1 96.44 122 CYS A CA 1
ATOM 968 C C . CYS A 1 122 ? 12.102 -22.125 -5.121 1 96.44 122 CYS A C 1
ATOM 970 O O . CYS A 1 122 ? 13.289 -22.125 -4.797 1 96.44 122 CYS A O 1
ATOM 972 N N . SER A 1 123 ? 11.438 -23.25 -5.266 1 95.25 123 SER A N 1
ATOM 973 C CA . SER A 1 123 ? 12.07 -24.547 -5.109 1 95.25 123 SER A CA 1
ATOM 974 C C . SER A 1 123 ? 13.016 -24.844 -6.27 1 95.25 123 SER A C 1
ATOM 976 O O . SER A 1 123 ? 14.016 -25.547 -6.098 1 95.25 123 SER A O 1
ATOM 978 N N . TYR A 1 124 ? 12.719 -24.203 -7.453 1 93.19 124 TYR A N 1
ATOM 979 C CA . TYR A 1 124 ? 13.555 -24.5 -8.609 1 93.19 124 TYR A CA 1
ATOM 980 C C . TYR A 1 124 ? 14.273 -23.25 -9.109 1 93.19 124 TYR A C 1
ATOM 982 O O . TYR A 1 124 ? 15.242 -23.344 -9.859 1 93.19 124 TYR A O 1
ATOM 990 N N . PHE A 1 125 ? 13.797 -22.047 -8.656 1 95.44 125 PHE A N 1
ATOM 991 C CA . PHE A 1 125 ? 14.469 -20.797 -8.953 1 95.44 125 PHE A CA 1
ATOM 992 C C . PHE A 1 125 ? 14.875 -20.078 -7.672 1 95.44 125 PHE A C 1
ATOM 994 O O . PHE A 1 125 ? 14.422 -18.953 -7.406 1 95.44 125 PHE A O 1
ATOM 1001 N N . GLY A 1 126 ? 15.719 -20.625 -6.961 1 96.12 126 GLY A N 1
ATOM 1002 C CA . GLY A 1 126 ? 16.125 -20.109 -5.66 1 96.12 126 GLY A CA 1
ATOM 1003 C C . GLY A 1 126 ? 16.797 -18.766 -5.73 1 96.12 126 GLY A C 1
ATOM 1004 O O . GLY A 1 126 ? 16.531 -17.875 -4.914 1 96.12 126 GLY A O 1
ATOM 1005 N N . LYS A 1 127 ? 17.734 -18.641 -6.691 1 97.12 127 LYS A N 1
ATOM 1006 C CA . LYS A 1 127 ? 18.469 -17.375 -6.855 1 97.12 127 LYS A CA 1
ATOM 1007 C C . LYS A 1 127 ? 17.516 -16.234 -7.195 1 97.12 127 LYS A C 1
ATOM 1009 O O . LYS A 1 127 ? 17.656 -15.125 -6.684 1 97.12 127 LYS A O 1
ATOM 1014 N N . PHE A 1 128 ? 16.641 -16.516 -8.117 1 97.12 128 PHE A N 1
ATOM 1015 C CA . PHE A 1 128 ? 15.609 -15.555 -8.484 1 97.12 128 PHE A CA 1
ATOM 1016 C C . PHE A 1 128 ? 14.859 -15.062 -7.254 1 97.12 128 PHE A C 1
ATOM 1018 O O . PHE A 1 128 ? 14.719 -13.859 -7.039 1 97.12 128 PHE A O 1
ATOM 1025 N N . CYS A 1 129 ? 14.445 -15.93 -6.363 1 97.44 129 CYS A N 1
ATOM 1026 C CA . CYS A 1 129 ? 13.648 -15.602 -5.184 1 97.44 129 CYS A CA 1
ATOM 1027 C C . CYS A 1 129 ? 14.492 -14.883 -4.137 1 97.44 129 CYS A C 1
ATOM 1029 O O . CYS A 1 129 ? 14.023 -13.953 -3.482 1 97.44 129 CYS A O 1
ATOM 1031 N N . SER A 1 130 ? 15.711 -15.305 -3.984 1 98.12 130 SER A N 1
ATOM 1032 C CA . SER A 1 130 ? 16.594 -14.68 -3 1 98.12 130 SER A CA 1
ATOM 1033 C C . SER A 1 130 ? 16.891 -13.234 -3.367 1 98.12 130 SER A C 1
ATOM 1035 O O . SER A 1 130 ? 16.844 -12.344 -2.512 1 98.12 130 SER A O 1
ATOM 1037 N N . LYS A 1 131 ? 17.203 -12.977 -4.621 1 98.44 131 LYS A N 1
ATOM 1038 C CA . LYS A 1 131 ? 17.453 -11.609 -5.09 1 98.44 131 LYS A CA 1
ATOM 1039 C C . LYS A 1 131 ? 16.188 -10.758 -4.992 1 98.44 131 LYS A C 1
ATOM 1041 O O . LYS A 1 131 ? 16.25 -9.578 -4.633 1 98.44 131 LYS A O 1
ATOM 1046 N N . GLY A 1 132 ? 15.086 -11.406 -5.379 1 98.19 132 GLY A N 1
ATOM 1047 C CA . GLY A 1 132 ? 13.828 -10.695 -5.234 1 98.19 132 GLY A CA 1
ATOM 1048 C C . GLY A 1 132 ? 13.547 -10.266 -3.809 1 98.19 132 GLY A C 1
ATOM 1049 O O . GLY A 1 132 ? 13.148 -9.125 -3.562 1 98.19 132 GLY A O 1
ATOM 1050 N N . LYS A 1 133 ? 13.734 -11.195 -2.889 1 98.38 133 LYS A N 1
ATOM 1051 C CA . LYS A 1 133 ? 13.539 -10.898 -1.472 1 98.38 133 LYS A CA 1
ATOM 1052 C C . LYS A 1 133 ? 14.477 -9.797 -1.003 1 98.38 133 LYS A C 1
ATOM 1054 O O . LYS A 1 133 ? 14.07 -8.891 -0.272 1 98.38 133 LYS A O 1
ATOM 1059 N N . ALA A 1 134 ? 15.688 -9.898 -1.411 1 98.62 134 ALA A N 1
ATOM 1060 C CA . ALA A 1 134 ? 16.672 -8.883 -1.038 1 98.62 134 ALA A CA 1
ATOM 1061 C C . ALA A 1 134 ? 16.266 -7.504 -1.546 1 98.62 134 ALA A C 1
ATOM 1063 O O . ALA A 1 134 ? 16.344 -6.516 -0.812 1 98.62 134 ALA A O 1
ATOM 1064 N N . SER A 1 135 ? 15.852 -7.469 -2.783 1 98.81 135 SER A N 1
ATOM 1065 C CA . SER A 1 135 ? 15.414 -6.199 -3.355 1 98.81 135 SER A CA 1
ATOM 1066 C C . SER A 1 135 ? 14.211 -5.641 -2.604 1 98.81 135 SER A C 1
ATOM 1068 O O . SER A 1 135 ? 14.156 -4.445 -2.312 1 98.81 135 SER A O 1
ATOM 1070 N N . LEU A 1 136 ? 13.289 -6.449 -2.318 1 98.75 136 LEU A N 1
ATOM 1071 C CA . LEU A 1 136 ? 12.078 -6.039 -1.607 1 98.75 136 LEU A CA 1
ATOM 1072 C C . LEU A 1 136 ? 12.422 -5.473 -0.233 1 98.75 136 LEU A C 1
ATOM 1074 O O . LEU A 1 136 ? 11.867 -4.453 0.181 1 98.75 136 LEU A O 1
ATOM 1078 N N . VAL A 1 137 ? 13.32 -6.125 0.475 1 98.62 137 VAL A N 1
ATOM 1079 C CA . VAL A 1 137 ? 13.711 -5.676 1.806 1 98.62 137 VAL A CA 1
ATOM 1080 C C . VAL A 1 137 ? 14.336 -4.285 1.719 1 98.62 137 VAL A C 1
ATOM 1082 O O . VAL A 1 137 ? 14.008 -3.4 2.512 1 98.62 137 VAL A O 1
ATOM 1085 N N . LEU A 1 138 ? 15.203 -4.074 0.755 1 98.75 138 LEU A N 1
ATOM 1086 C CA . LEU A 1 138 ? 15.82 -2.771 0.555 1 98.75 138 LEU A CA 1
ATOM 1087 C C . LEU A 1 138 ? 14.773 -1.714 0.224 1 98.75 138 LEU A C 1
ATOM 1089 O O . LEU A 1 138 ? 14.82 -0.602 0.756 1 98.75 138 LEU A O 1
ATOM 1093 N N . HIS A 1 139 ? 13.883 -2.109 -0.652 1 98.69 139 HIS A N 1
ATOM 1094 C CA . HIS A 1 139 ? 12.781 -1.23 -1.016 1 98.69 139 HIS A CA 1
ATOM 1095 C C . HIS A 1 139 ? 11.93 -0.888 0.199 1 98.69 139 HIS A C 1
ATOM 1097 O O . HIS A 1 139 ? 11.516 0.263 0.371 1 98.69 139 HIS A O 1
ATOM 1103 N N . PHE A 1 140 ? 11.719 -1.838 1.039 1 98.44 140 PHE A N 1
ATOM 1104 C CA . PHE A 1 140 ? 10.898 -1.663 2.232 1 98.44 140 PHE A CA 1
ATOM 1105 C C . PHE A 1 140 ? 11.586 -0.728 3.225 1 98.44 140 PHE A C 1
ATOM 1107 O O . PHE A 1 140 ? 10.922 0.088 3.871 1 98.44 140 PHE A O 1
ATOM 1114 N N . LEU A 1 141 ? 12.812 -0.851 3.352 1 98.25 141 LEU A N 1
ATOM 1115 C CA . LEU A 1 141 ? 13.562 0.054 4.219 1 98.25 141 LEU A CA 1
ATOM 1116 C C . LEU A 1 141 ? 13.445 1.493 3.729 1 98.25 141 LEU A C 1
ATOM 1118 O O . LEU A 1 141 ? 13.281 2.416 4.531 1 98.25 141 LEU A O 1
ATOM 1122 N N . ALA A 1 142 ? 13.523 1.698 2.443 1 98.31 142 ALA A N 1
ATOM 1123 C CA . ALA A 1 142 ? 13.328 3.027 1.874 1 98.31 142 ALA A CA 1
ATOM 1124 C C . ALA A 1 142 ? 11.914 3.541 2.156 1 98.31 142 ALA A C 1
ATOM 1126 O O . ALA A 1 142 ? 11.727 4.719 2.467 1 98.31 142 ALA A O 1
ATOM 1127 N N . LEU A 1 143 ? 10.945 2.656 2.07 1 98.06 143 LEU A N 1
ATOM 1128 C CA . LEU A 1 143 ? 9.555 2.998 2.363 1 98.06 143 LEU A CA 1
ATOM 1129 C C . LEU A 1 143 ? 9.406 3.484 3.801 1 98.06 143 LEU A C 1
ATOM 1131 O O . LEU A 1 143 ? 8.727 4.48 4.059 1 98.06 143 LEU A O 1
ATOM 1135 N N . LEU A 1 144 ? 10.047 2.814 4.711 1 97.19 144 LEU A N 1
ATOM 1136 C CA . LEU A 1 144 ? 9.984 3.225 6.109 1 97.19 144 LEU A CA 1
ATOM 1137 C C . LEU A 1 144 ? 10.562 4.625 6.293 1 97.19 144 LEU A C 1
ATOM 1139 O O . LEU A 1 144 ? 10.031 5.426 7.066 1 97.19 144 LEU A O 1
ATOM 1143 N N . CYS A 1 145 ? 11.586 4.875 5.539 1 96.25 145 CYS A N 1
ATOM 1144 C CA . CYS A 1 145 ? 12.141 6.223 5.566 1 96.25 145 CYS A CA 1
ATOM 1145 C C . CYS A 1 145 ? 11.125 7.242 5.055 1 96.25 145 CYS A C 1
ATOM 1147 O O . CYS A 1 145 ? 10.961 8.312 5.648 1 96.25 145 CYS A O 1
ATOM 1149 N N . PHE A 1 146 ? 10.406 6.91 4.023 1 95.69 146 PHE A N 1
ATOM 1150 C CA . PHE A 1 146 ? 9.406 7.809 3.469 1 95.69 146 PHE A CA 1
ATOM 1151 C C . PHE A 1 146 ? 8.266 8.023 4.457 1 95.69 146 PHE A C 1
ATOM 1153 O O . PHE A 1 146 ? 7.727 9.133 4.562 1 95.69 146 PHE A O 1
ATOM 1160 N N . ILE A 1 147 ? 7.926 7 5.133 1 94.81 147 ILE A N 1
ATOM 1161 C CA . ILE A 1 147 ? 6.859 7.125 6.121 1 94.81 147 ILE A CA 1
ATOM 1162 C C . ILE A 1 147 ? 7.297 8.078 7.23 1 94.81 147 ILE A C 1
ATOM 1164 O O . ILE A 1 147 ? 6.531 8.961 7.637 1 94.81 147 ILE A O 1
ATOM 1168 N N . CYS A 1 148 ? 8.523 7.996 7.672 1 94.5 148 CYS A N 1
ATOM 1169 C CA . CYS A 1 148 ? 9.07 8.906 8.672 1 94.5 148 CYS A CA 1
ATOM 1170 C C . CYS A 1 148 ? 9.117 10.336 8.141 1 94.5 148 CYS A C 1
ATOM 1172 O O . CYS A 1 148 ? 8.758 11.281 8.844 1 94.5 148 CYS A O 1
ATOM 1174 N N . LEU A 1 149 ? 9.539 10.461 6.949 1 93.62 149 LEU A N 1
ATOM 1175 C CA . LEU A 1 149 ? 9.609 11.773 6.316 1 93.62 149 LEU A CA 1
ATOM 1176 C C . LEU A 1 149 ? 8.219 12.406 6.238 1 93.62 149 LEU A C 1
ATOM 1178 O O . LEU A 1 149 ? 8.07 13.609 6.465 1 93.62 149 LEU A O 1
ATOM 1182 N N . SER A 1 150 ? 7.25 11.586 5.859 1 90.12 150 SER A N 1
ATOM 1183 C CA . SER A 1 150 ? 5.887 12.102 5.762 1 90.12 150 SER A CA 1
ATOM 1184 C C . SER A 1 150 ? 5.391 12.609 7.113 1 90.12 150 SER A C 1
ATOM 1186 O O . SER A 1 150 ? 4.668 13.602 7.184 1 90.12 150 SER A O 1
ATOM 1188 N N . LEU A 1 151 ? 5.812 12.008 8.172 1 88 151 LEU A N 1
ATOM 1189 C CA . LEU A 1 151 ? 5.453 12.461 9.516 1 88 151 LEU A CA 1
ATOM 1190 C C . LEU A 1 151 ? 6.172 13.758 9.859 1 88 151 LEU A C 1
ATOM 1192 O O . LEU A 1 151 ? 5.578 14.664 10.445 1 88 151 LEU A O 1
ATOM 1196 N N . ILE A 1 152 ? 7.418 13.805 9.5 1 88.44 152 ILE A N 1
ATOM 1197 C CA . ILE A 1 152 ? 8.203 15.008 9.75 1 88.44 152 ILE A CA 1
ATOM 1198 C C . ILE A 1 152 ? 7.633 16.172 8.938 1 88.44 152 ILE A C 1
ATOM 1200 O O . ILE A 1 152 ? 7.504 17.281 9.445 1 88.44 152 ILE A O 1
ATOM 1204 N N . SER A 1 153 ? 7.348 15.898 7.691 1 85.25 153 SER A N 1
ATOM 1205 C CA . SER A 1 153 ? 6.762 16.938 6.84 1 85.25 153 SER A CA 1
ATOM 1206 C C . SER A 1 153 ? 5.422 17.406 7.391 1 85.25 153 SER A C 1
ATOM 1208 O O . SER A 1 153 ? 5.09 18.594 7.301 1 85.25 153 SER A O 1
ATOM 1210 N N . ALA A 1 154 ? 4.684 16.531 7.934 1 83.81 154 ALA A N 1
ATOM 1211 C CA . ALA A 1 154 ? 3.432 16.906 8.578 1 83.81 154 ALA A CA 1
ATOM 1212 C C . ALA A 1 154 ? 3.686 17.812 9.781 1 83.81 154 ALA A C 1
ATOM 1214 O O . ALA A 1 154 ? 2.98 18.797 9.984 1 83.81 154 ALA A O 1
ATOM 1215 N N . LEU A 1 155 ? 4.695 17.484 10.547 1 82 155 LEU A N 1
ATOM 1216 C CA . LEU A 1 155 ? 5.055 18.297 11.703 1 82 155 LEU A CA 1
ATOM 1217 C C . LEU A 1 155 ? 5.516 19.688 11.273 1 82 155 LEU A C 1
ATOM 1219 O O . LEU A 1 155 ? 5.195 20.688 11.93 1 82 155 LEU A O 1
ATOM 1223 N N . ARG A 1 156 ? 6.27 19.719 10.25 1 79.88 156 ARG A N 1
ATOM 1224 C CA . ARG A 1 156 ? 6.746 20.984 9.711 1 79.88 156 ARG A CA 1
ATOM 1225 C C . ARG A 1 156 ? 5.582 21.875 9.305 1 79.88 156 ARG A C 1
ATOM 1227 O O . ARG A 1 156 ? 5.59 23.078 9.578 1 79.88 156 ARG A O 1
ATOM 1234 N N . VAL A 1 157 ? 4.723 21.344 8.625 1 75.5 157 VAL A N 1
ATOM 1235 C CA . VAL A 1 157 ? 3.543 22.094 8.203 1 75.5 157 VAL A CA 1
ATOM 1236 C C . VAL A 1 157 ? 2.795 22.609 9.43 1 75.5 157 VAL A C 1
ATOM 1238 O O . VAL A 1 157 ? 2.303 23.75 9.438 1 75.5 157 VAL A O 1
ATOM 1241 N N . PHE A 1 158 ? 2.891 21.875 10.477 1 71.31 158 PHE A N 1
ATOM 1242 C CA . PHE A 1 158 ? 2.207 22.234 11.711 1 71.31 158 PHE A CA 1
ATOM 1243 C C . PHE A 1 158 ? 2.926 23.375 12.414 1 71.31 158 PHE A C 1
ATOM 1245 O O . PHE A 1 158 ? 2.283 24.297 12.945 1 71.31 158 PHE A O 1
ATOM 1252 N N . ARG A 1 159 ? 4.117 23.297 12.508 1 71.38 159 ARG A N 1
ATOM 1253 C CA . ARG A 1 159 ? 4.898 24.297 13.227 1 71.38 159 ARG A CA 1
ATOM 1254 C C . ARG A 1 159 ? 4.883 25.641 12.5 1 71.38 159 ARG A C 1
ATOM 1256 O O . ARG A 1 159 ? 4.988 26.688 13.125 1 71.38 159 ARG A O 1
ATOM 1263 N N . LYS A 1 160 ? 4.895 25.609 11.32 1 66.94 160 LYS A N 1
ATOM 1264 C CA . LYS A 1 160 ? 4.832 26.844 10.547 1 66.94 160 LYS A CA 1
ATOM 1265 C C . LYS A 1 160 ? 3.527 27.594 10.812 1 66.94 160 LYS A C 1
ATOM 1267 O O . LYS A 1 160 ? 3.494 28.828 10.781 1 66.94 160 LYS A O 1
ATOM 1272 N N . PHE A 1 161 ? 2.5 26.953 11.148 1 58.22 161 PHE A N 1
ATOM 1273 C CA . PHE A 1 161 ? 1.202 27.594 11.336 1 58.22 161 PHE A CA 1
ATOM 1274 C C . PHE A 1 161 ? 0.884 27.75 12.82 1 58.22 161 PHE A C 1
ATOM 1276 O O . PHE A 1 161 ? -0.21 28.188 13.18 1 58.22 161 PHE A O 1
ATOM 1283 N N . GLU A 1 162 ? 1.701 27.328 13.789 1 56.38 162 GLU A N 1
ATOM 1284 C CA . GLU A 1 162 ? 1.482 27.469 15.219 1 56.38 162 GLU A CA 1
ATOM 1285 C C . GLU A 1 162 ? 1.664 28.922 15.656 1 56.38 162 GLU A C 1
ATOM 1287 O O . GLU A 1 162 ? 2.539 29.625 15.148 1 56.38 162 GLU A O 1
ATOM 1292 N N . PRO A 1 163 ? 0.577 29.578 16.312 1 48.28 163 PRO A N 1
ATOM 1293 C CA . PRO A 1 163 ? 0.703 30.922 16.875 1 48.28 163 PRO A CA 1
ATOM 1294 C C . PRO A 1 163 ? 1.913 31.062 17.781 1 48.28 163 PRO A C 1
ATOM 1296 O O . PRO A 1 163 ? 2.373 30.094 18.375 1 48.28 163 PRO A O 1
ATOM 1299 N N . PRO A 1 164 ? 2.621 32.281 17.812 1 41.06 164 PRO A N 1
ATOM 1300 C CA . PRO A 1 164 ? 3.744 32.531 18.719 1 41.06 164 PRO A CA 1
ATOM 1301 C C . PRO A 1 164 ? 3.443 32.125 20.156 1 41.06 164 PRO A C 1
ATOM 1303 O O . PRO A 1 164 ? 2.289 32.188 20.594 1 41.06 164 PRO A O 1
ATOM 1306 N N . SER A 1 165 ? 4.082 31.094 20.688 1 41.78 165 SER A N 1
ATOM 1307 C CA . SER A 1 165 ? 4.023 30.781 22.109 1 41.78 165 SER A CA 1
ATOM 1308 C C . SER A 1 165 ? 3.744 32.031 22.938 1 41.78 165 SER A C 1
ATOM 1310 O O . SER A 1 165 ? 4.297 33.094 22.688 1 41.78 165 SER A O 1
ATOM 1312 N N . VAL A 1 166 ? 2.582 32.219 23.422 1 40.22 166 VAL A N 1
ATOM 1313 C CA . VAL A 1 166 ? 2.383 33.25 24.453 1 40.22 166 VAL A CA 1
ATOM 1314 C C . VAL A 1 166 ? 3.664 33.406 25.266 1 40.22 166 VAL A C 1
ATOM 1316 O O . VAL A 1 166 ? 4.141 32.469 25.891 1 40.22 166 VAL A O 1
ATOM 1319 N N . SER A 1 167 ? 4.648 34.188 24.906 1 39.75 167 SER A N 1
ATOM 1320 C CA . SER A 1 167 ? 5.789 34.594 25.734 1 39.75 167 SER A CA 1
ATOM 1321 C C . SER A 1 167 ? 5.391 34.719 27.203 1 39.75 167 SER A C 1
ATOM 1323 O O . SER A 1 167 ? 4.41 35.406 27.516 1 39.75 167 SER A O 1
ATOM 1325 N N . ALA A 1 168 ? 5.641 33.75 28.016 1 44.41 168 ALA A N 1
ATOM 1326 C CA . ALA A 1 168 ? 5.668 33.812 29.469 1 44.41 168 ALA A CA 1
ATOM 1327 C C . ALA A 1 168 ? 6.004 35.188 29.984 1 44.41 168 ALA A C 1
ATOM 1329 O O . ALA A 1 168 ? 6.137 35.406 31.188 1 44.41 168 ALA A O 1
ATOM 1330 N N . LYS A 1 169 ? 6.289 36.125 29.156 1 42.53 169 LYS A N 1
ATOM 1331 C CA . LYS A 1 169 ? 6.797 37.312 29.812 1 42.53 169 LYS A CA 1
ATOM 1332 C C . LYS A 1 169 ? 5.703 38 30.609 1 42.53 169 LYS A C 1
ATOM 1334 O O . LYS A 1 169 ? 5.969 39 31.328 1 42.53 169 LYS A O 1
ATOM 1339 N N . GLU A 1 170 ? 4.504 37.812 30.281 1 39.84 170 GLU A N 1
ATOM 1340 C CA . GLU A 1 170 ? 3.631 38.688 31.062 1 39.84 170 GLU A CA 1
ATOM 1341 C C . GLU A 1 170 ? 3.512 38.188 32.5 1 39.84 170 GLU A C 1
ATOM 1343 O O . GLU A 1 170 ? 2.877 38.844 33.344 1 39.84 170 GLU A O 1
ATOM 1348 N N . GLU A 1 171 ? 3.758 36.875 32.656 1 41.41 171 GLU A N 1
ATOM 1349 C CA . GLU A 1 171 ? 3.588 36.531 34.062 1 41.41 171 GLU A CA 1
ATOM 1350 C C . GLU A 1 171 ? 4.688 37.125 34.938 1 41.41 171 GLU A C 1
ATOM 1352 O O . GLU A 1 171 ? 4.602 37.094 36.156 1 41.41 171 GLU A O 1
ATOM 1357 N N . GLY A 1 172 ? 5.871 37.344 34.25 1 42.47 172 GLY A N 1
ATOM 1358 C CA . GLY A 1 172 ? 6.941 37.812 35.125 1 42.47 172 GLY A CA 1
ATOM 1359 C C . GLY A 1 172 ? 6.707 39.219 35.625 1 42.47 172 GLY A C 1
ATOM 1360 O O . GLY A 1 172 ? 7.445 39.719 36.469 1 42.47 172 GLY A O 1
ATOM 1361 N N . ARG A 1 173 ? 6.035 40.094 34.844 1 45.41 173 ARG A N 1
ATOM 1362 C CA . ARG A 1 173 ? 5.93 41.469 35.312 1 45.41 173 ARG A CA 1
ATOM 1363 C C . ARG A 1 173 ? 4.977 41.562 36.5 1 45.41 173 ARG A C 1
ATOM 1365 O O . ARG A 1 173 ? 5.066 42.5 37.281 1 45.41 173 ARG A O 1
ATOM 1372 N N . GLN A 1 174 ? 3.986 40.625 36.469 1 43.06 174 GLN A N 1
ATOM 1373 C CA . GLN A 1 174 ? 3.047 40.906 37.562 1 43.06 174 GLN A CA 1
ATOM 1374 C C . GLN A 1 174 ? 3.678 40.625 38.906 1 43.06 174 GLN A C 1
ATOM 1376 O O . GLN A 1 174 ? 3.168 41.062 39.938 1 43.06 174 GLN A O 1
ATOM 1381 N N . GLY A 1 175 ? 4.754 39.719 38.812 1 45.72 175 GLY A N 1
ATOM 1382 C CA . GLY A 1 175 ? 5.309 39.469 40.125 1 45.72 175 GLY A CA 1
ATOM 1383 C C . GLY A 1 175 ? 6.078 40.656 40.688 1 45.72 175 GLY A C 1
ATOM 1384 O O . GLY A 1 175 ? 6.5 40.625 41.844 1 45.72 175 GLY A O 1
ATOM 1385 N N . SER A 1 176 ? 6.613 41.469 39.719 1 48.22 176 SER A N 1
ATOM 1386 C CA . SER A 1 176 ? 7.484 42.469 40.312 1 48.22 176 SER A CA 1
ATOM 1387 C C . SER A 1 176 ? 6.668 43.594 40.969 1 48.22 176 SER A C 1
ATOM 1389 O O . SER A 1 176 ? 7.215 44.438 41.688 1 48.22 176 SER A O 1
ATOM 1391 N N . ASP A 1 177 ? 5.461 43.844 40.406 1 45.84 177 ASP A N 1
ATOM 1392 C CA . ASP A 1 177 ? 4.824 45.031 40.969 1 45.84 177 ASP A CA 1
ATOM 1393 C C . ASP A 1 177 ? 4.32 44.781 42.375 1 45.84 177 ASP A C 1
ATOM 1395 O O . ASP A 1 177 ? 3.781 45.656 43.031 1 45.84 177 ASP A O 1
ATOM 1399 N N . LEU A 1 178 ? 4.094 43.438 42.75 1 44 178 LEU A N 1
ATOM 1400 C CA . LEU A 1 178 ? 3.512 43.281 44.062 1 44 178 LEU A CA 1
ATOM 1401 C C . LEU A 1 178 ? 4.594 43.344 45.156 1 44 178 LEU A C 1
ATOM 1403 O O . LEU A 1 178 ? 4.309 43.156 46.312 1 44 178 LEU A O 1
ATOM 1407 N N . HIS A 1 179 ? 5.98 43.469 44.812 1 34.41 179 HIS A N 1
ATOM 1408 C CA . HIS A 1 179 ? 6.773 43.812 45.969 1 34.41 179 HIS A CA 1
ATOM 1409 C C . HIS A 1 179 ? 6.816 45.312 46.188 1 34.41 179 HIS A C 1
ATOM 1411 O O . HIS A 1 179 ? 6.926 46.094 45.219 1 34.41 179 HIS A O 1
ATOM 1417 N N . MET B 1 1 ? -8.008 29.281 17.844 1 45.09 1 MET B N 1
ATOM 1418 C CA . MET B 1 1 ? -8.047 27.875 17.5 1 45.09 1 MET B CA 1
ATOM 1419 C C . MET B 1 1 ? -9.109 27.594 16.438 1 45.09 1 MET B C 1
ATOM 1421 O O . MET B 1 1 ? -10.305 27.734 16.703 1 45.09 1 MET B O 1
ATOM 1425 N N . LYS B 1 2 ? -8.875 27.859 15.234 1 60.22 2 LYS B N 1
ATOM 1426 C CA . LYS B 1 2 ? -10.055 27.875 14.367 1 60.22 2 LYS B CA 1
ATOM 1427 C C . LYS B 1 2 ? -10.484 26.453 14.008 1 60.22 2 LYS B C 1
ATOM 1429 O O . LYS B 1 2 ? -9.664 25.641 13.57 1 60.22 2 LYS B O 1
ATOM 1434 N N . ASP B 1 3 ? -11.562 25.953 14.469 1 64.88 3 ASP B N 1
ATOM 1435 C CA . ASP B 1 3 ? -12.242 24.719 14.125 1 64.88 3 ASP B CA 1
ATOM 1436 C C . ASP B 1 3 ? -12.383 24.562 12.609 1 64.88 3 ASP B C 1
ATOM 1438 O O . ASP B 1 3 ? -12.273 25.547 11.867 1 64.88 3 ASP B O 1
ATOM 1442 N N . LEU B 1 4 ? -12.367 23.312 12.18 1 74.62 4 LEU B N 1
ATOM 1443 C CA . LEU B 1 4 ? -12.648 23.031 10.781 1 74.62 4 LEU B CA 1
ATOM 1444 C C . LEU B 1 4 ? -13.961 23.688 10.352 1 74.62 4 LEU B C 1
ATOM 1446 O O . LEU B 1 4 ? -14.922 23.703 11.117 1 74.62 4 LEU B O 1
ATOM 1450 N N . PRO B 1 5 ? -13.906 24.391 9.281 1 84.44 5 PRO B N 1
ATOM 1451 C CA . PRO B 1 5 ? -15.188 24.875 8.75 1 84.44 5 PRO B CA 1
ATOM 1452 C C . PRO B 1 5 ? -16.281 23.812 8.781 1 84.44 5 PRO B C 1
ATOM 1454 O O . PRO B 1 5 ? -15.984 22.625 8.656 1 84.44 5 PRO B O 1
ATOM 1457 N N . PRO B 1 6 ? -17.438 24.188 9.047 1 85.31 6 PRO B N 1
ATOM 1458 C CA . PRO B 1 6 ? -18.531 23.234 9.195 1 85.31 6 PRO B CA 1
ATOM 1459 C C . PRO B 1 6 ? -18.641 22.281 8.008 1 85.31 6 PRO B C 1
ATOM 1461 O O . PRO B 1 6 ? -19.016 21.109 8.188 1 85.31 6 PRO B O 1
ATOM 1464 N N . ASN B 1 7 ? -18.312 22.719 6.836 1 88.75 7 ASN B N 1
ATOM 1465 C CA . ASN B 1 7 ? -18.391 21.875 5.656 1 88.75 7 ASN B CA 1
ATOM 1466 C C . ASN B 1 7 ? -17.375 20.719 5.727 1 88.75 7 ASN B C 1
ATOM 1468 O O . ASN B 1 7 ? -17.688 19.594 5.332 1 88.75 7 ASN B O 1
ATOM 1472 N N . LEU B 1 8 ? -16.266 21.031 6.191 1 87.62 8 LEU B N 1
ATOM 1473 C CA . LEU B 1 8 ? -15.234 20 6.281 1 87.62 8 LEU B CA 1
ATOM 1474 C C . LEU B 1 8 ? -15.547 19.016 7.395 1 87.62 8 LEU B C 1
ATOM 1476 O O . LEU B 1 8 ? -15.258 17.828 7.27 1 87.62 8 LEU B O 1
ATOM 1480 N N . ARG B 1 9 ? -16.109 19.578 8.43 1 85.19 9 ARG B N 1
ATOM 1481 C CA . ARG B 1 9 ? -16.516 18.688 9.508 1 85.19 9 ARG B CA 1
ATOM 1482 C C . ARG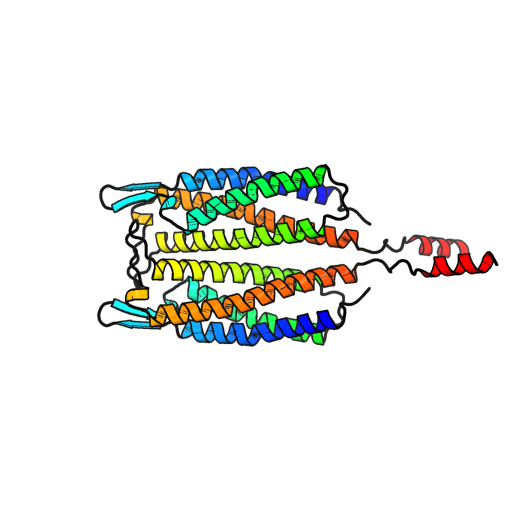 B 1 9 ? -17.609 17.734 9.047 1 85.19 9 ARG B C 1
ATOM 1484 O O . ARG B 1 9 ? -17.578 16.547 9.375 1 85.19 9 ARG B O 1
ATOM 1491 N N . PHE B 1 10 ? -18.516 18.281 8.328 1 89.88 10 PHE B N 1
ATOM 1492 C CA . PHE B 1 10 ? -19.594 17.453 7.773 1 89.88 10 PHE B CA 1
ATOM 1493 C C . PHE B 1 10 ? -19.016 16.406 6.816 1 89.88 10 PHE B C 1
ATOM 1495 O O . PHE B 1 10 ? -19.438 15.25 6.832 1 89.88 10 PHE B O 1
ATOM 1502 N N . LEU B 1 11 ? -18.094 16.859 6.008 1 92.44 11 LEU B N 1
ATOM 1503 C CA . LEU B 1 11 ? -17.469 15.953 5.047 1 92.44 11 LEU B CA 1
ATOM 1504 C C . LEU B 1 11 ? -16.719 14.828 5.762 1 92.44 11 LEU B C 1
ATOM 1506 O O . LEU B 1 11 ? -16.766 13.68 5.328 1 92.44 11 LEU B O 1
ATOM 1510 N N . GLU B 1 12 ? -16.094 15.18 6.777 1 92.5 12 GLU B N 1
ATOM 1511 C CA . GLU B 1 12 ? -15.359 14.188 7.555 1 92.5 12 GLU B CA 1
ATOM 1512 C C . GLU B 1 12 ? -16.297 13.109 8.109 1 92.5 12 GLU B C 1
ATOM 1514 O O . GLU B 1 12 ? -16 11.922 7.988 1 92.5 12 GLU B O 1
ATOM 1519 N N . ILE B 1 13 ? -17.359 13.555 8.672 1 91.12 13 ILE B N 1
ATOM 1520 C CA . ILE B 1 13 ? -18.328 12.617 9.25 1 91.12 13 ILE B CA 1
ATOM 1521 C C . ILE B 1 13 ? -18.969 11.789 8.141 1 91.12 13 ILE B C 1
ATOM 1523 O O . ILE B 1 13 ? -19.141 10.578 8.273 1 91.12 13 ILE B O 1
ATOM 1527 N N . PHE B 1 14 ? -19.297 12.398 7.074 1 94.88 14 PHE B N 1
ATOM 1528 C CA . PHE B 1 14 ? -19.906 11.719 5.938 1 94.88 14 PHE B CA 1
ATOM 1529 C C . PHE B 1 14 ? -18.984 10.633 5.391 1 94.88 14 PHE B C 1
ATOM 1531 O O . PHE B 1 14 ? -19.438 9.516 5.105 1 94.88 14 PHE B O 1
ATOM 1538 N N . LEU B 1 15 ? -17.734 10.961 5.25 1 96.25 15 LEU B N 1
ATOM 1539 C CA . LEU B 1 15 ? -16.766 10 4.723 1 96.25 15 LEU B CA 1
ATOM 1540 C C . LEU B 1 15 ? -16.609 8.812 5.66 1 96.25 15 LEU B C 1
ATOM 1542 O O . LEU B 1 15 ? -16.562 7.664 5.215 1 96.25 15 LEU B O 1
ATOM 1546 N N . ARG B 1 16 ? -16.562 9.094 6.926 1 95.25 16 ARG B N 1
ATOM 1547 C CA . ARG B 1 16 ? -16.422 8.016 7.906 1 95.25 16 ARG B CA 1
ATOM 1548 C C . ARG B 1 16 ? -17.641 7.094 7.875 1 95.25 16 ARG B C 1
ATOM 1550 O O . ARG B 1 16 ? -17.5 5.871 7.949 1 95.25 16 ARG B O 1
ATOM 1557 N N . LEU B 1 17 ? -18.75 7.652 7.719 1 95.31 17 LEU B N 1
ATOM 1558 C CA . LEU B 1 17 ? -19.969 6.859 7.676 1 95.31 17 LEU B CA 1
ATOM 1559 C C . LEU B 1 17 ? -20.078 6.09 6.367 1 95.31 17 LEU B C 1
ATOM 1561 O O . LEU B 1 17 ? -20.625 4.988 6.332 1 95.31 17 LEU B O 1
ATOM 1565 N N . SER B 1 18 ? -19.531 6.637 5.309 1 96.94 18 SER B N 1
ATOM 1566 C CA . SER B 1 18 ? -19.562 5.977 4.008 1 96.94 18 SER B CA 1
ATOM 1567 C C . SER B 1 18 ? -18.641 4.762 3.982 1 96.94 18 SER B C 1
ATOM 1569 O O . SER B 1 18 ? -18.875 3.809 3.236 1 96.94 18 SER B O 1
ATOM 1571 N N . ILE B 1 19 ? -17.625 4.758 4.773 1 98 19 ILE B N 1
ATOM 1572 C CA . ILE B 1 19 ? -16.672 3.652 4.836 1 98 19 ILE B CA 1
ATOM 1573 C C . ILE B 1 19 ? -17.375 2.398 5.352 1 98 19 ILE B C 1
ATOM 1575 O O . ILE B 1 19 ? -17.078 1.287 4.902 1 98 19 ILE B O 1
ATOM 1579 N N . LEU B 1 20 ? -18.359 2.533 6.168 1 97.25 20 LEU B N 1
ATOM 1580 C CA . LEU B 1 20 ? -19.016 1.41 6.828 1 97.25 20 LEU B CA 1
ATOM 1581 C C . LEU B 1 20 ? -19.719 0.513 5.816 1 97.25 20 LEU B C 1
ATOM 1583 O O . LEU B 1 20 ? -19.391 -0.668 5.691 1 97.25 20 LEU B O 1
ATOM 1587 N N . PRO B 1 21 ? -20.641 1.052 5.035 1 97.75 21 PRO B N 1
ATOM 1588 C CA . PRO B 1 21 ? -21.297 0.155 4.082 1 97.75 21 PRO B CA 1
ATOM 1589 C C . PRO B 1 21 ? -20.344 -0.393 3.029 1 97.75 21 PRO B C 1
ATOM 1591 O O . PRO B 1 21 ? -20.516 -1.527 2.57 1 97.75 21 PRO B O 1
ATOM 1594 N N . LEU B 1 22 ? -19.344 0.338 2.615 1 98.69 22 LEU B N 1
ATOM 1595 C CA . LEU B 1 22 ? -18.375 -0.12 1.617 1 98.69 22 LEU B CA 1
ATOM 1596 C C . LEU B 1 22 ? -17.562 -1.299 2.145 1 98.69 22 LEU B C 1
ATOM 1598 O O . LEU B 1 22 ? -17.406 -2.309 1.453 1 98.69 22 LEU B O 1
ATOM 1602 N N . THR B 1 23 ? -17.109 -1.174 3.414 1 98.62 23 THR B N 1
ATOM 1603 C CA . THR B 1 23 ? -16.281 -2.23 3.984 1 98.62 23 THR B CA 1
ATOM 1604 C C . THR B 1 23 ? -17.125 -3.457 4.32 1 98.62 23 THR B C 1
ATOM 1606 O O . THR B 1 23 ? -16.672 -4.594 4.16 1 98.62 23 THR B O 1
ATOM 1609 N N . ILE B 1 24 ? -18.297 -3.303 4.777 1 98.19 24 ILE B N 1
ATOM 1610 C CA . ILE B 1 24 ? -19.188 -4.422 5.066 1 98.19 24 ILE B CA 1
ATOM 1611 C C . ILE B 1 24 ? -19.531 -5.16 3.773 1 98.19 24 ILE B C 1
ATOM 1613 O O . ILE B 1 24 ? -19.469 -6.391 3.717 1 98.19 24 ILE B O 1
ATOM 1617 N N . ALA B 1 25 ? -19.875 -4.383 2.746 1 98.62 25 ALA B N 1
ATOM 1618 C CA . ALA B 1 25 ? -20.156 -4.992 1.449 1 98.62 25 ALA B CA 1
ATOM 1619 C C . ALA B 1 25 ? -18.938 -5.734 0.907 1 98.62 25 ALA B C 1
ATOM 1621 O O . ALA B 1 25 ? -19.078 -6.832 0.359 1 98.62 25 ALA B O 1
ATOM 1622 N N . SER B 1 26 ? -17.781 -5.145 1.014 1 98.81 26 SER B N 1
ATOM 1623 C CA . SER B 1 26 ? -16.562 -5.801 0.564 1 98.81 26 SER B CA 1
ATOM 1624 C C . SER B 1 26 ? -16.312 -7.094 1.333 1 98.81 26 SER B C 1
ATOM 1626 O O . SER B 1 26 ? -15.984 -8.125 0.739 1 98.81 26 SER B O 1
ATOM 1628 N N . ALA B 1 27 ? -16.5 -7.051 2.629 1 98.62 27 ALA B N 1
ATOM 1629 C CA . ALA B 1 27 ? -16.328 -8.242 3.459 1 98.62 27 ALA B CA 1
ATOM 1630 C C . ALA B 1 27 ? -17.312 -9.328 3.07 1 98.62 27 ALA B C 1
ATOM 1632 O O . ALA B 1 27 ? -16.938 -10.5 2.938 1 98.62 27 ALA B O 1
ATOM 1633 N N . PHE B 1 28 ? -18.531 -8.945 2.893 1 98.25 28 PHE B N 1
ATOM 1634 C CA . PHE B 1 28 ? -19.562 -9.906 2.502 1 98.25 28 PHE B CA 1
ATOM 1635 C C . PHE B 1 28 ? -19.234 -10.523 1.146 1 98.25 28 PHE B C 1
ATOM 1637 O O . PHE B 1 28 ? -19.359 -11.734 0.969 1 98.25 28 PHE B O 1
ATOM 1644 N N . THR B 1 29 ? -18.797 -9.703 0.209 1 98.5 29 THR B N 1
ATOM 1645 C CA . THR B 1 29 ? -18.516 -10.172 -1.147 1 98.5 29 THR B CA 1
ATOM 1646 C C . THR B 1 29 ? -17.297 -11.078 -1.173 1 98.5 29 THR B C 1
ATOM 1648 O O . THR B 1 29 ? -17.266 -12.062 -1.916 1 98.5 29 THR B O 1
ATOM 1651 N N . VAL B 1 30 ? -16.312 -10.75 -0.395 1 98.31 30 VAL B N 1
ATOM 1652 C CA . VAL B 1 30 ? -15.094 -11.555 -0.429 1 98.31 30 VAL B CA 1
ATOM 1653 C C . VAL B 1 30 ? -15.383 -12.953 0.115 1 98.31 30 VAL B C 1
ATOM 1655 O O . VAL B 1 30 ? -14.812 -13.938 -0.357 1 98.31 30 VAL B O 1
ATOM 1658 N N . VAL B 1 31 ? -16.25 -13.086 1.102 1 97.81 31 VAL B N 1
ATOM 1659 C CA . VAL B 1 31 ? -16.609 -14.383 1.66 1 97.81 31 VAL B CA 1
ATOM 1660 C C . VAL B 1 31 ? -17.359 -15.203 0.612 1 97.81 31 VAL B C 1
ATOM 1662 O O . VAL B 1 31 ? -17.359 -16.438 0.669 1 97.81 31 VAL B O 1
ATOM 1665 N N . GLN B 1 32 ? -17.922 -14.539 -0.396 1 97.5 32 GLN B N 1
ATOM 1666 C CA . GLN B 1 32 ? -18.656 -15.211 -1.464 1 97.5 32 GLN B CA 1
ATOM 1667 C C . GLN B 1 32 ? -17.719 -15.625 -2.598 1 97.5 32 GLN B C 1
ATOM 1669 O O . GLN B 1 32 ? -18.156 -16.203 -3.596 1 97.5 32 GLN B O 1
ATOM 1674 N N . THR B 1 33 ? -16.453 -15.305 -2.42 1 97.25 33 THR B N 1
ATOM 1675 C CA . THR B 1 33 ? -15.484 -15.688 -3.438 1 97.25 33 THR B CA 1
ATOM 1676 C C . THR B 1 33 ? -15.188 -17.188 -3.361 1 97.25 33 THR B C 1
ATOM 1678 O O . THR B 1 33 ? -14.227 -17.594 -2.719 1 97.25 33 THR B O 1
ATOM 1681 N N . LYS B 1 34 ? -16.031 -17.906 -3.891 1 96.5 34 LYS B N 1
ATOM 1682 C CA . LYS B 1 34 ? -15.906 -19.359 -3.986 1 96.5 34 LYS B CA 1
ATOM 1683 C C . LYS B 1 34 ? -16.406 -19.859 -5.34 1 96.5 34 LYS B C 1
ATOM 1685 O O . LYS B 1 34 ? -17.25 -19.219 -5.973 1 96.5 34 LYS B O 1
ATOM 1690 N N . ASP B 1 35 ? -15.789 -20.875 -5.801 1 96.38 35 ASP B N 1
ATOM 1691 C CA . ASP B 1 35 ? -16.141 -21.5 -7.074 1 96.38 35 ASP B CA 1
ATOM 1692 C C . ASP B 1 35 ? -15.727 -22.969 -7.098 1 96.38 35 ASP B C 1
ATOM 1694 O O . ASP B 1 35 ? -14.844 -23.391 -6.344 1 96.38 35 ASP B O 1
ATOM 1698 N N . SER B 1 36 ? -16.484 -23.828 -7.863 1 95.25 36 SER B N 1
ATOM 1699 C CA . SER B 1 36 ? -16.203 -25.25 -8.016 1 95.25 36 SER B CA 1
ATOM 1700 C C . SER B 1 36 ? -16.453 -25.703 -9.445 1 95.25 36 SER B C 1
ATOM 1702 O O . SER B 1 36 ? -17.406 -25.266 -10.094 1 95.25 36 SER B O 1
ATOM 1704 N N . THR B 1 37 ? -15.484 -26.422 -9.953 1 93.44 37 THR B N 1
ATOM 1705 C CA . THR B 1 37 ? -15.633 -27.062 -11.25 1 93.44 37 THR B CA 1
ATOM 1706 C C . THR B 1 37 ? -15.289 -28.547 -11.172 1 93.44 37 THR B C 1
ATOM 1708 O O . THR B 1 37 ? -14.492 -28.969 -10.32 1 93.44 37 THR B O 1
ATOM 1711 N N . ASP B 1 38 ? -15.875 -29.375 -11.969 1 91.31 38 ASP B N 1
ATOM 1712 C CA . ASP B 1 38 ? -15.625 -30.812 -11.977 1 91.31 38 ASP B CA 1
ATOM 1713 C C . ASP B 1 38 ? -14.172 -31.109 -12.344 1 91.31 38 ASP B C 1
ATOM 1715 O O . ASP B 1 38 ? -13.57 -32.031 -11.805 1 91.31 38 ASP B O 1
ATOM 1719 N N . GLN B 1 39 ? -13.656 -30.297 -13.117 1 89.19 39 GLN B N 1
ATOM 1720 C CA . GLN B 1 39 ? -12.328 -30.547 -13.68 1 89.19 39 GLN B CA 1
ATOM 1721 C C . GLN B 1 39 ? -11.234 -30.047 -12.734 1 89.19 39 GLN B C 1
ATOM 1723 O O . GLN B 1 39 ? -10.188 -30.688 -12.609 1 89.19 39 GLN B O 1
ATOM 1728 N N . TYR B 1 40 ? -11.453 -29.016 -12.008 1 88.81 40 TYR B N 1
ATOM 1729 C CA . TYR B 1 40 ? -10.352 -28.375 -11.297 1 88.81 40 TYR B CA 1
ATOM 1730 C C . TYR B 1 40 ? -10.617 -28.328 -9.797 1 88.81 40 TYR B C 1
ATOM 1732 O O . TYR B 1 40 ? -9.773 -27.875 -9.023 1 88.81 40 TYR B O 1
ATOM 1740 N N . GLY B 1 41 ? -11.75 -28.719 -9.344 1 91.88 41 GLY B N 1
ATOM 1741 C CA . GLY B 1 41 ? -12.023 -28.781 -7.922 1 91.88 41 GLY B CA 1
ATOM 1742 C C . GLY B 1 41 ? -12.695 -27.531 -7.395 1 91.88 41 GLY B C 1
ATOM 1743 O O . GLY B 1 41 ? -13.531 -26.922 -8.078 1 91.88 41 GLY B O 1
ATOM 1744 N N . LYS B 1 42 ? -12.344 -27.25 -6.121 1 95.19 42 LYS B N 1
ATOM 1745 C CA . LYS B 1 42 ? -13.008 -26.125 -5.449 1 95.19 42 LYS B CA 1
ATOM 1746 C C . LYS B 1 42 ? -11.992 -25.109 -4.945 1 95.19 42 LYS B C 1
ATOM 1748 O O . LYS B 1 42 ? -10.922 -25.484 -4.445 1 95.19 42 LYS B O 1
ATOM 1753 N N . VAL B 1 43 ? -12.344 -23.859 -5.125 1 95.5 43 VAL B N 1
ATOM 1754 C CA . VAL B 1 43 ? -11.547 -22.766 -4.586 1 95.5 43 VAL B CA 1
ATOM 1755 C C . VAL B 1 43 ? -12.438 -21.844 -3.762 1 95.5 43 VAL B C 1
ATOM 1757 O O . VAL B 1 43 ? -13.57 -21.547 -4.152 1 95.5 43 VAL B O 1
ATOM 1760 N N . GLU B 1 44 ? -11.969 -21.453 -2.609 1 96.31 44 GLU B N 1
ATOM 1761 C CA . GLU B 1 44 ? -12.688 -20.531 -1.729 1 96.31 44 GLU B CA 1
ATOM 1762 C C . GLU B 1 44 ? -11.766 -19.438 -1.199 1 96.31 44 GLU B C 1
ATOM 1764 O O . GLU B 1 44 ? -10.547 -19.562 -1.252 1 96.31 44 GLU B O 1
ATOM 1769 N N . PHE B 1 45 ? -12.383 -18.406 -0.682 1 93.88 45 PHE B N 1
ATOM 1770 C CA . PHE B 1 45 ? -11.609 -17.25 -0.244 1 93.88 45 PHE B CA 1
ATOM 1771 C C . PHE B 1 45 ? -10.617 -17.641 0.844 1 93.88 45 PHE B C 1
ATOM 1773 O O . PHE B 1 45 ? -9.531 -17.062 0.938 1 93.88 45 PHE B O 1
ATOM 1780 N N . THR B 1 46 ? -10.867 -18.672 1.661 1 93.94 46 THR B N 1
ATOM 1781 C CA . THR B 1 46 ? -10.008 -19.078 2.768 1 93.94 46 THR B CA 1
ATOM 1782 C C . THR B 1 46 ? -8.734 -19.734 2.25 1 93.94 46 THR B C 1
ATOM 1784 O O . THR B 1 46 ? -7.762 -19.891 2.996 1 93.94 46 THR B O 1
ATOM 1787 N N . ASN B 1 47 ? -8.75 -20.109 1.018 1 93.69 47 ASN B N 1
ATOM 1788 C CA . ASN B 1 47 ? -7.578 -20.734 0.414 1 93.69 47 ASN B CA 1
ATOM 1789 C C . ASN B 1 47 ? -6.559 -19.703 -0.049 1 93.69 47 ASN B C 1
ATOM 1791 O O . ASN B 1 47 ? -5.414 -20.047 -0.346 1 93.69 47 ASN B O 1
ATOM 1795 N N . ILE B 1 48 ? -7.008 -18.469 -0.151 1 93.81 48 ILE B N 1
ATOM 1796 C CA . ILE B 1 48 ? -6.191 -17.406 -0.742 1 93.81 48 ILE B CA 1
ATOM 1797 C C . ILE B 1 48 ? -5.785 -16.406 0.335 1 93.81 48 ILE B C 1
ATOM 1799 O O . ILE B 1 48 ? -6.645 -15.773 0.956 1 93.81 48 ILE B O 1
ATOM 1803 N N . SER B 1 49 ? -4.559 -16.219 0.545 1 91.88 49 SER B N 1
ATOM 1804 C CA . SER B 1 49 ? -4.02 -15.391 1.616 1 91.88 49 SER B CA 1
ATOM 1805 C C . SER B 1 49 ? -4.395 -13.93 1.421 1 91.88 49 SER B C 1
ATOM 1807 O O . SER B 1 49 ? -4.762 -13.242 2.379 1 91.88 49 SER B O 1
ATOM 1809 N N . SER B 1 50 ? -4.281 -13.414 0.182 1 95.81 50 SER B N 1
ATOM 1810 C CA . SER B 1 50 ? -4.551 -12.008 -0.084 1 95.81 50 SER B CA 1
ATOM 1811 C C . SER B 1 50 ? -6.004 -11.656 0.212 1 95.81 50 SER B C 1
ATOM 1813 O O . SER B 1 50 ? -6.301 -10.562 0.696 1 95.81 50 SER B O 1
ATOM 1815 N N . PHE B 1 51 ? -6.914 -12.57 -0.019 1 97.69 51 PHE B N 1
ATOM 1816 C CA . PHE B 1 51 ? -8.328 -12.32 0.242 1 97.69 51 PHE B CA 1
ATOM 1817 C C . PHE B 1 51 ? -8.625 -12.391 1.735 1 97.69 51 PHE B C 1
ATOM 1819 O O . PHE B 1 51 ? -9.469 -11.656 2.244 1 97.69 51 PHE B O 1
ATOM 1826 N N . LYS B 1 52 ? -7.961 -13.258 2.449 1 97.38 52 LYS B N 1
ATOM 1827 C CA . LYS B 1 52 ? -8.07 -13.273 3.906 1 97.38 52 LYS B CA 1
ATOM 1828 C C . LYS B 1 52 ? -7.609 -11.953 4.508 1 97.38 52 LYS B C 1
ATOM 1830 O O . LYS B 1 52 ? -8.227 -11.438 5.445 1 97.38 52 LYS B O 1
ATOM 1835 N N . PHE B 1 53 ? -6.547 -11.492 3.947 1 98 53 PHE B N 1
ATOM 1836 C CA . PHE B 1 53 ? -6.023 -10.211 4.406 1 98 53 PHE B CA 1
ATOM 1837 C C . PHE B 1 53 ? -7.004 -9.086 4.094 1 98 53 PHE B C 1
ATOM 1839 O O . PHE B 1 53 ? -7.242 -8.219 4.934 1 98 53 PHE B O 1
ATOM 1846 N N . LEU B 1 54 ? -7.559 -9.109 2.928 1 98.31 54 LEU B N 1
ATOM 1847 C CA . LEU B 1 54 ? -8.578 -8.141 2.535 1 98.31 54 LEU B CA 1
ATOM 1848 C C . LEU B 1 54 ? -9.766 -8.18 3.488 1 98.31 54 LEU B C 1
ATOM 1850 O O . LEU B 1 54 ? -10.234 -7.141 3.949 1 98.31 54 LEU B O 1
ATOM 1854 N N . PHE B 1 55 ? -10.242 -9.383 3.793 1 98.56 55 PHE B N 1
ATOM 1855 C CA . PHE B 1 55 ? -11.352 -9.57 4.727 1 98.56 55 PHE B CA 1
ATOM 1856 C C . PHE B 1 55 ? -11.008 -9 6.098 1 98.56 55 PHE B C 1
ATOM 1858 O O . PHE B 1 55 ? -11.797 -8.25 6.68 1 98.56 55 PHE B O 1
ATOM 1865 N N . SER B 1 56 ? -9.844 -9.336 6.586 1 98.5 56 SER B N 1
ATOM 1866 C CA . SER B 1 56 ? -9.406 -8.859 7.891 1 98.5 56 SER B CA 1
ATOM 1867 C C . SER B 1 56 ? -9.359 -7.336 7.938 1 98.5 56 SER B C 1
ATOM 1869 O O . SER B 1 56 ? -9.773 -6.727 8.922 1 98.5 56 SER B O 1
ATOM 1871 N N . MET B 1 57 ? -8.844 -6.734 6.875 1 98.5 57 MET B N 1
ATOM 1872 C CA . MET B 1 57 ? -8.727 -5.277 6.867 1 98.5 57 MET B CA 1
ATOM 1873 C C . MET B 1 57 ? -10.102 -4.621 6.832 1 98.5 57 MET B C 1
ATOM 1875 O O . MET B 1 57 ? -10.297 -3.553 7.414 1 98.5 57 MET B O 1
ATOM 1879 N N . ASN B 1 58 ? -11.016 -5.266 6.145 1 98.62 58 ASN B N 1
ATOM 1880 C CA . ASN B 1 58 ? -12.391 -4.773 6.188 1 98.62 58 ASN B CA 1
ATOM 1881 C C . ASN B 1 58 ? -12.961 -4.84 7.602 1 98.62 58 ASN B C 1
ATOM 1883 O O . ASN B 1 58 ? -13.609 -3.896 8.055 1 98.62 58 ASN B O 1
ATOM 1887 N N . CYS B 1 59 ? -12.648 -5.91 8.336 1 98.06 59 CYS B N 1
ATOM 1888 C CA . CYS B 1 59 ? -13.164 -6.121 9.688 1 98.06 59 CYS B CA 1
ATOM 1889 C C . CYS B 1 59 ? -12.523 -5.148 10.672 1 98.06 59 CYS B C 1
ATOM 1891 O O . CYS B 1 59 ? -13.086 -4.887 11.742 1 98.06 59 CYS B O 1
ATOM 1893 N N . ILE B 1 60 ? -11.398 -4.637 10.336 1 98 60 ILE B N 1
ATOM 1894 C CA . ILE B 1 60 ? -10.711 -3.668 11.18 1 98 60 ILE B CA 1
ATOM 1895 C C . ILE B 1 60 ? -11.18 -2.256 10.844 1 98 60 ILE B C 1
ATOM 1897 O O . ILE B 1 60 ? -11.484 -1.464 11.742 1 98 60 ILE B O 1
ATOM 1901 N N . SER B 1 61 ? -11.281 -1.952 9.578 1 97.56 61 SER B N 1
ATOM 1902 C CA . SER B 1 61 ? -11.586 -0.602 9.117 1 97.56 61 SER B CA 1
ATOM 1903 C C . SER B 1 61 ? -13.016 -0.202 9.477 1 97.56 61 SER B C 1
ATOM 1905 O O . SER B 1 61 ? -13.281 0.957 9.812 1 97.56 61 SER B O 1
ATOM 1907 N N . ALA B 1 62 ? -13.961 -1.152 9.398 1 97.38 62 ALA B N 1
ATOM 1908 C CA . ALA B 1 62 ? -15.367 -0.855 9.656 1 97.38 62 ALA B CA 1
ATOM 1909 C C . ALA B 1 62 ? -15.578 -0.395 11.094 1 97.38 62 ALA B C 1
ATOM 1911 O O . ALA B 1 62 ? -16.078 0.707 11.336 1 97.38 62 ALA B O 1
ATOM 1912 N N . PRO B 1 63 ? -15.133 -1.171 12.156 1 97.06 63 PRO B N 1
ATOM 1913 C CA . PRO B 1 63 ? -15.297 -0.688 13.523 1 97.06 63 PRO B CA 1
ATOM 1914 C C . PRO B 1 63 ? -14.531 0.609 13.789 1 97.06 63 PRO B C 1
ATOM 1916 O O . PRO B 1 63 ? -15.016 1.477 14.523 1 97.06 63 PRO B O 1
ATOM 1919 N N . TYR B 1 64 ? -13.367 0.756 13.188 1 96.5 64 TYR B N 1
ATOM 1920 C CA . TYR B 1 64 ? -12.594 1.981 13.383 1 96.5 64 TYR B CA 1
ATOM 1921 C C . TYR B 1 64 ? -13.367 3.195 12.883 1 96.5 64 TYR B C 1
ATOM 1923 O O . TYR B 1 64 ? -13.414 4.23 13.547 1 96.5 64 TYR B O 1
ATOM 1931 N N . ALA B 1 65 ? -13.883 3.07 11.688 1 95.25 65 ALA B N 1
ATOM 1932 C CA . ALA B 1 65 ? -14.648 4.172 11.117 1 95.25 65 ALA B CA 1
ATOM 1933 C C . ALA B 1 65 ? -15.836 4.535 11.992 1 95.25 65 ALA B C 1
ATOM 1935 O O . ALA B 1 65 ? -16.109 5.715 12.227 1 95.25 65 ALA B O 1
ATOM 1936 N N . LEU B 1 66 ? -16.547 3.562 12.539 1 94.5 66 LEU B N 1
ATOM 1937 C CA . LEU B 1 66 ? -17.703 3.789 13.398 1 94.5 66 LEU B CA 1
ATOM 1938 C C . LEU B 1 66 ? -17.281 4.465 14.703 1 94.5 66 LEU B C 1
ATOM 1940 O O . LEU B 1 66 ? -17.859 5.477 15.094 1 94.5 66 LEU B O 1
ATOM 1944 N N . ILE B 1 67 ? -16.234 3.947 15.328 1 92.75 67 ILE B N 1
ATOM 1945 C CA . ILE B 1 67 ? -15.75 4.477 16.609 1 92.75 67 ILE B CA 1
ATOM 1946 C C . ILE B 1 67 ? -15.258 5.906 16.422 1 92.75 67 ILE B C 1
ATOM 1948 O O . ILE B 1 67 ? -15.578 6.793 17.203 1 92.75 67 ILE B O 1
ATOM 1952 N N . SER B 1 68 ? -14.508 6.129 15.375 1 90.69 68 SER B N 1
ATOM 1953 C CA . SER B 1 68 ? -13.961 7.461 15.141 1 90.69 68 SER B CA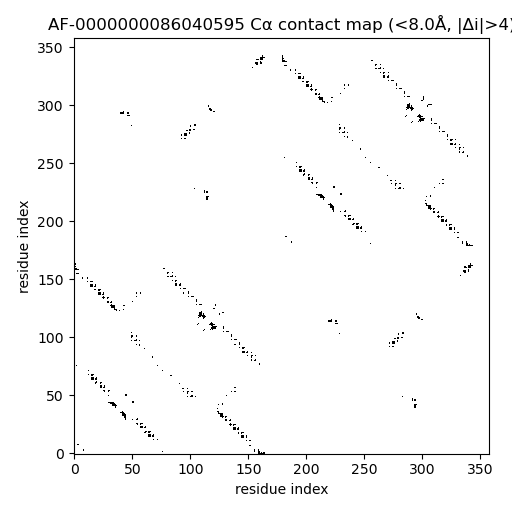 1
ATOM 1954 C C . SER B 1 68 ? -15.062 8.461 14.82 1 90.69 68 SER B C 1
ATOM 1956 O O . SER B 1 68 ? -14.977 9.633 15.211 1 90.69 68 SER B O 1
ATOM 1958 N N . ALA B 1 69 ? -16.094 8.094 14.086 1 90.12 69 ALA B N 1
ATOM 1959 C CA . ALA B 1 69 ? -17.219 8.977 13.789 1 90.12 69 ALA B CA 1
ATOM 1960 C C . ALA B 1 69 ? -17.953 9.375 15.07 1 90.12 69 ALA B C 1
ATOM 1962 O O . ALA B 1 69 ? -18.297 10.547 15.266 1 90.12 69 ALA B O 1
ATOM 1963 N N . THR B 1 70 ? -18.219 8.422 15.961 1 89.19 70 THR B N 1
ATOM 1964 C CA . THR B 1 70 ? -18.922 8.68 17.219 1 89.19 70 THR B CA 1
ATOM 1965 C C . THR B 1 70 ? -18.109 9.602 18.109 1 89.19 70 THR B C 1
ATOM 1967 O O . THR B 1 70 ? -18.672 10.516 18.734 1 89.19 70 THR B O 1
ATOM 1970 N N . LEU B 1 71 ? -16.828 9.336 18.125 1 86.94 71 LEU B N 1
ATOM 1971 C CA . LEU B 1 71 ? -15.945 10.18 18.938 1 86.94 71 LEU B CA 1
ATOM 1972 C C . LEU B 1 71 ? -15.914 11.602 18.406 1 86.94 71 LEU B C 1
ATOM 1974 O O . LEU B 1 71 ? -15.867 12.562 19.188 1 86.94 71 LEU B O 1
ATOM 1978 N N . LEU B 1 72 ? -15.906 11.734 17.109 1 83.5 72 LEU B N 1
ATOM 1979 C CA . LEU B 1 72 ? -15.891 13.062 16.5 1 83.5 72 LEU B CA 1
ATOM 1980 C C . LEU B 1 72 ? -17.172 13.812 16.812 1 83.5 72 LEU B C 1
ATOM 1982 O O . LEU B 1 72 ? -17.156 15.039 16.953 1 83.5 72 LEU B O 1
ATOM 1986 N N . MET B 1 73 ? -18.281 13.125 16.922 1 83.56 73 MET B N 1
ATOM 1987 C CA . MET B 1 73 ? -19.578 13.75 17.188 1 83.56 73 MET B CA 1
ATOM 1988 C C . MET B 1 73 ? -19.703 14.117 18.656 1 83.56 73 MET B C 1
ATOM 1990 O O . MET B 1 73 ? -20.391 15.078 19.016 1 83.56 73 MET B O 1
ATOM 1994 N N . SER B 1 74 ? -19.094 13.336 19.547 1 78 74 SER B N 1
ATOM 1995 C CA . SER B 1 74 ? -19.25 13.539 20.984 1 78 74 SER B CA 1
ATOM 1996 C C . SER B 1 74 ? -18.188 14.469 21.547 1 78 74 SER B C 1
ATOM 1998 O O . SER B 1 74 ? -18.422 15.188 22.516 1 78 74 SER B O 1
ATOM 2000 N N . LEU B 1 75 ? -16.828 13.992 21.203 1 60.84 75 LEU B N 1
ATOM 2001 C CA . LEU B 1 75 ? -15.711 14.609 21.891 1 60.84 75 LEU B CA 1
ATOM 2002 C C . LEU B 1 75 ? -15.422 16 21.344 1 60.84 75 LEU B C 1
ATOM 2004 O O . LEU B 1 75 ? -15.641 16.25 20.156 1 60.84 75 LEU B O 1
ATOM 2008 N N . ARG B 1 76 ? -15.305 16.938 22.25 1 53.91 76 ARG B N 1
ATOM 2009 C CA . ARG B 1 76 ? -14.742 18.266 22 1 53.91 76 ARG B CA 1
ATOM 2010 C C . ARG B 1 76 ? -13.398 18.172 21.297 1 53.91 76 ARG B C 1
ATOM 2012 O O . ARG B 1 76 ? -12.656 17.203 21.484 1 53.91 76 ARG B O 1
ATOM 2019 N N . GLU B 1 77 ? -13.188 18.797 20.156 1 55.81 77 GLU B N 1
ATOM 2020 C CA . GLU B 1 77 ? -12.312 18.797 18.984 1 55.81 77 GLU B CA 1
ATOM 2021 C C . GLU B 1 77 ? -10.859 18.594 19.391 1 55.81 77 GLU B C 1
ATOM 2023 O O . GLU B 1 77 ? -10.062 18.094 18.594 1 55.81 77 GLU B O 1
ATOM 2028 N N . ASN B 1 78 ? -10.375 19.047 20.609 1 54.62 78 ASN B N 1
ATOM 2029 C CA . ASN B 1 78 ? -8.992 19.531 20.656 1 54.62 78 ASN B CA 1
ATOM 2030 C C . ASN B 1 78 ? -7.996 18.375 20.578 1 54.62 78 ASN B C 1
ATOM 2032 O O . ASN B 1 78 ? -7.055 18.422 19.781 1 54.62 78 ASN B O 1
ATOM 2036 N N . ARG B 1 79 ? -7.887 17.578 21.844 1 52.78 79 ARG B N 1
ATOM 2037 C CA . ARG B 1 79 ? -6.66 16.859 22.172 1 52.78 79 ARG B CA 1
ATOM 2038 C C . ARG B 1 79 ? -6.477 15.641 21.266 1 52.78 79 ARG B C 1
ATOM 2040 O O . ARG B 1 79 ? -5.387 15.07 21.203 1 52.78 79 ARG B O 1
ATOM 2047 N N . THR B 1 80 ? -7.441 15.398 20.312 1 63.12 80 THR B N 1
ATOM 2048 C CA . THR B 1 80 ? -7.402 14.055 19.75 1 63.12 80 THR B CA 1
ATOM 2049 C C . THR B 1 80 ? -7.172 14.102 18.25 1 63.12 80 THR B C 1
ATOM 2051 O O . THR B 1 80 ? -7.234 13.078 17.578 1 63.12 80 THR B O 1
ATOM 2054 N N . THR B 1 81 ? -6.652 15.227 17.891 1 75.31 81 THR B N 1
ATOM 2055 C CA . THR B 1 81 ? -6.586 15.398 16.453 1 75.31 81 THR B CA 1
ATOM 2056 C C . THR B 1 81 ? -5.395 14.641 15.867 1 75.31 81 THR B C 1
ATOM 2058 O O . THR B 1 81 ? -5.516 13.977 14.836 1 75.31 81 THR B O 1
ATOM 2061 N N . TRP B 1 82 ? -4.34 14.555 16.719 1 78.12 82 TRP B N 1
ATOM 2062 C CA . TRP B 1 82 ? -3.15 13.852 16.25 1 78.12 82 TRP B CA 1
ATOM 2063 C C . TRP B 1 82 ? -3.385 12.344 16.203 1 78.12 82 TRP B C 1
ATOM 2065 O O . TRP B 1 82 ? -2.895 11.656 15.305 1 78.12 82 TRP B O 1
ATOM 2075 N N . SER B 1 83 ? -4.109 11.938 17.172 1 84 83 SER B N 1
ATOM 2076 C CA . SER B 1 83 ? -4.367 10.5 17.203 1 84 83 SER B CA 1
ATOM 2077 C C . SER B 1 83 ? -5.211 10.07 16 1 84 83 SER B C 1
ATOM 2079 O O . SER B 1 83 ? -4.961 9.016 15.414 1 84 83 SER B O 1
ATOM 2081 N N . PHE B 1 84 ? -6.105 10.938 15.609 1 85.62 84 PHE B N 1
ATOM 2082 C CA . PHE B 1 84 ? -6.938 10.602 14.461 1 85.62 84 PHE B CA 1
ATOM 2083 C C . PHE B 1 84 ? -6.117 10.625 13.18 1 85.62 84 PHE B C 1
ATOM 2085 O O . PHE B 1 84 ? -6.297 9.781 12.305 1 85.62 84 PHE B O 1
ATOM 2092 N N . PHE B 1 85 ? -5.281 11.539 13.156 1 87.56 85 PHE B N 1
ATOM 2093 C CA . PHE B 1 85 ? -4.445 11.633 11.969 1 87.56 85 PHE B CA 1
ATOM 2094 C C . PHE B 1 85 ? -3.562 10.398 11.828 1 87.56 85 PHE B C 1
ATOM 2096 O O . PHE B 1 85 ? -3.492 9.797 10.758 1 87.56 85 PHE B O 1
ATOM 2103 N N . LEU B 1 86 ? -2.924 9.961 12.906 1 88.69 86 LEU B N 1
ATOM 2104 C CA . LEU B 1 86 ? -2.002 8.828 12.875 1 88.69 86 LEU B CA 1
ATOM 2105 C C . LEU B 1 86 ? -2.752 7.523 12.617 1 88.69 86 LEU B C 1
ATOM 2107 O O . LEU B 1 86 ? -2.291 6.68 11.844 1 88.69 86 LEU B O 1
ATOM 2111 N N . LEU B 1 87 ? -3.877 7.391 13.25 1 92.25 87 LEU B N 1
ATOM 2112 C CA . LEU B 1 87 ? -4.656 6.168 13.086 1 92.25 87 LEU B CA 1
ATOM 2113 C C . LEU B 1 87 ? -5.262 6.09 11.688 1 92.25 87 LEU B C 1
ATOM 2115 O O . LEU B 1 87 ? -5.293 5.02 11.078 1 92.25 87 LEU B O 1
ATOM 2119 N N . ASP B 1 88 ? -5.703 7.234 11.164 1 92.62 88 ASP B N 1
ATOM 2120 C CA . ASP B 1 88 ? -6.207 7.273 9.797 1 92.62 88 ASP B CA 1
ATOM 2121 C C . ASP B 1 88 ? -5.117 6.887 8.797 1 92.62 88 ASP B C 1
ATOM 2123 O O . ASP B 1 88 ? -5.367 6.121 7.867 1 92.62 88 ASP B O 1
ATOM 2127 N N . GLN B 1 89 ? -3.959 7.367 9.039 1 92 89 GLN B N 1
ATOM 2128 C CA . GLN B 1 89 ? -2.844 7.07 8.141 1 92 89 GLN B CA 1
ATOM 2129 C C . GLN B 1 89 ? -2.443 5.602 8.234 1 92 89 GLN B C 1
ATOM 2131 O O . GLN B 1 89 ? -2.182 4.961 7.215 1 92 89 GLN B O 1
ATOM 2136 N N . LEU B 1 90 ? -2.396 5.094 9.383 1 94.69 90 LEU B N 1
ATOM 2137 C CA . LEU B 1 90 ? -2.018 3.701 9.594 1 94.69 90 LEU B CA 1
ATOM 2138 C C . LEU B 1 90 ? -3 2.76 8.898 1 94.69 90 LEU B C 1
ATOM 2140 O O . LEU B 1 90 ? -2.59 1.838 8.195 1 94.69 90 LEU B O 1
ATOM 2144 N N . ILE B 1 91 ? -4.242 3.004 9.078 1 96.44 91 ILE B N 1
ATOM 2145 C CA . ILE B 1 91 ? -5.262 2.158 8.469 1 96.44 91 ILE B CA 1
ATOM 2146 C C . ILE B 1 91 ? -5.191 2.279 6.949 1 96.44 91 ILE B C 1
ATOM 2148 O O . ILE B 1 91 ? -5.305 1.279 6.234 1 96.44 91 ILE B O 1
ATOM 2152 N N . ALA B 1 92 ? -4.992 3.496 6.488 1 96.44 92 ALA B N 1
ATOM 2153 C CA . ALA B 1 92 ? -4.887 3.693 5.047 1 96.44 92 ALA B CA 1
ATOM 2154 C C . ALA B 1 92 ? -3.723 2.895 4.469 1 96.44 92 ALA B C 1
ATOM 2156 O O . ALA B 1 92 ? -3.867 2.232 3.438 1 96.44 92 ALA B O 1
ATOM 2157 N N . TYR B 1 93 ? -2.598 2.889 5.09 1 97 93 TYR B N 1
ATOM 2158 C CA . TYR B 1 93 ? -1.435 2.143 4.621 1 97 93 TYR B CA 1
ATOM 2159 C C . TYR B 1 93 ? -1.717 0.645 4.609 1 97 93 TYR B C 1
ATOM 2161 O O . TYR B 1 93 ? -1.331 -0.058 3.672 1 97 93 TYR B O 1
ATOM 2169 N N . LEU B 1 94 ? -2.357 0.161 5.59 1 97.56 94 LEU B N 1
ATOM 2170 C CA . LEU B 1 94 ? -2.689 -1.259 5.656 1 97.56 94 LEU B CA 1
ATOM 2171 C C . LEU B 1 94 ? -3.705 -1.63 4.582 1 97.56 94 LEU B C 1
ATOM 2173 O O . LEU B 1 94 ? -3.633 -2.717 4.004 1 97.56 94 LEU B O 1
ATOM 2177 N N . MET B 1 95 ? -4.613 -0.704 4.352 1 98.25 95 MET B N 1
ATOM 2178 C CA . MET B 1 95 ? -5.605 -0.962 3.311 1 98.25 95 MET B CA 1
ATOM 2179 C C . MET B 1 95 ? -4.953 -0.958 1.931 1 98.25 95 MET B C 1
ATOM 2181 O O . MET B 1 95 ? -5.332 -1.744 1.061 1 98.25 95 MET B O 1
ATOM 2185 N N . VAL B 1 96 ? -4.047 -0.085 1.699 1 98.06 96 VAL B N 1
ATOM 2186 C CA . VAL B 1 96 ? -3.303 -0.115 0.445 1 98.06 96 VAL B CA 1
ATOM 2187 C C . VAL B 1 96 ? -2.564 -1.446 0.313 1 98.06 96 VAL B C 1
ATOM 2189 O O . VAL B 1 96 ? -2.531 -2.041 -0.767 1 98.06 96 VAL B O 1
ATOM 2192 N N . THR B 1 97 ? -1.969 -1.875 1.407 1 98.06 97 THR B N 1
ATOM 2193 C CA . THR B 1 97 ? -1.23 -3.133 1.41 1 98.06 97 THR B CA 1
ATOM 2194 C C . THR B 1 97 ? -2.143 -4.297 1.028 1 98.06 97 THR B C 1
ATOM 2196 O O . THR B 1 97 ? -1.812 -5.086 0.141 1 98.06 97 THR B O 1
ATOM 2199 N N . SER B 1 98 ? -3.266 -4.37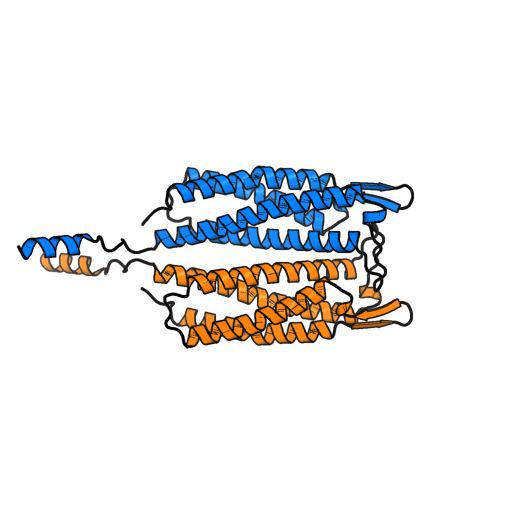5 1.625 1 98.44 98 SER B N 1
ATOM 2200 C CA . SER B 1 98 ? -4.195 -5.465 1.35 1 98.44 98 SER B CA 1
ATOM 2201 C C . SER B 1 98 ? -4.773 -5.355 -0.058 1 98.44 98 SER B C 1
ATOM 2203 O O . SER B 1 98 ? -4.922 -6.363 -0.753 1 98.44 98 SER B O 1
ATOM 2205 N N . SER B 1 99 ? -5.086 -4.172 -0.461 1 98.31 99 SER B N 1
ATOM 2206 C CA . SER B 1 99 ? -5.609 -3.949 -1.806 1 98.31 99 SER B CA 1
ATOM 2207 C C . SER B 1 99 ? -4.586 -4.344 -2.867 1 98.31 99 SER B C 1
ATOM 2209 O O . SER B 1 99 ? -4.934 -4.973 -3.867 1 98.31 99 SER B O 1
ATOM 2211 N N . SER B 1 100 ? -3.369 -3.969 -2.623 1 98.44 100 SER B N 1
ATOM 2212 C CA . SER B 1 100 ? -2.314 -4.273 -3.582 1 98.44 100 SER B CA 1
ATOM 2213 C C . SER B 1 100 ? -2.057 -5.773 -3.664 1 98.44 100 SER B C 1
ATOM 2215 O O . SER B 1 100 ? -1.865 -6.316 -4.754 1 98.44 100 SER B O 1
ATOM 2217 N N . ALA B 1 101 ? -2.039 -6.426 -2.553 1 98.19 101 ALA B N 1
ATOM 2218 C CA . ALA B 1 101 ? -1.865 -7.875 -2.533 1 98.19 101 ALA B CA 1
ATOM 2219 C C . ALA B 1 101 ? -2.99 -8.57 -3.295 1 98.19 101 ALA B C 1
ATOM 2221 O O . ALA B 1 101 ? -2.736 -9.453 -4.117 1 98.19 101 ALA B O 1
ATOM 2222 N N . ALA B 1 102 ? -4.184 -8.164 -3.064 1 98.38 102 ALA B N 1
ATOM 2223 C CA . ALA B 1 102 ? -5.336 -8.758 -3.74 1 98.38 102 ALA B CA 1
ATOM 2224 C C . ALA B 1 102 ? -5.305 -8.461 -5.238 1 98.38 102 ALA B C 1
ATOM 2226 O O . ALA B 1 102 ? -5.633 -9.328 -6.055 1 98.38 102 ALA B O 1
ATOM 2227 N N . ALA B 1 103 ? -4.938 -7.254 -5.578 1 98.19 103 ALA B N 1
ATOM 2228 C CA . ALA B 1 103 ? -4.844 -6.887 -6.988 1 98.19 103 ALA B CA 1
ATOM 2229 C C . ALA B 1 103 ? -3.791 -7.727 -7.703 1 98.19 103 ALA B C 1
ATOM 2231 O O . ALA B 1 103 ? -4.004 -8.164 -8.836 1 98.19 103 ALA B O 1
ATOM 2232 N N . GLU B 1 104 ? -2.676 -7.953 -7.066 1 97.31 104 GLU B N 1
ATOM 2233 C CA . GLU B 1 104 ? -1.63 -8.781 -7.66 1 97.31 104 GLU B CA 1
ATOM 2234 C C . GLU B 1 104 ? -2.109 -10.219 -7.859 1 97.31 104 GLU B C 1
ATOM 2236 O O . GLU B 1 104 ? -1.874 -10.812 -8.906 1 97.31 104 GLU B O 1
ATOM 2241 N N . LEU B 1 105 ? -2.801 -10.727 -6.895 1 97 105 LEU B N 1
ATOM 2242 C CA . LEU B 1 105 ? -3.354 -12.07 -7.004 1 97 105 LEU B CA 1
ATOM 2243 C C . LEU B 1 105 ? -4.332 -12.164 -8.172 1 97 105 LEU B C 1
ATOM 2245 O O . LEU B 1 105 ? -4.262 -13.094 -8.969 1 97 105 LEU B O 1
ATOM 2249 N N . LEU B 1 106 ? -5.227 -11.203 -8.227 1 97.62 106 LEU B N 1
ATOM 2250 C CA . LEU B 1 106 ? -6.234 -11.227 -9.281 1 97.62 106 LEU B CA 1
ATOM 2251 C C . LEU B 1 106 ? -5.59 -11.039 -10.656 1 97.62 106 LEU B C 1
ATOM 2253 O O . LEU B 1 106 ? -6.035 -11.633 -11.641 1 97.62 106 LEU B O 1
ATOM 2257 N N . TYR B 1 107 ? -4.609 -10.258 -10.734 1 96.75 107 TYR B N 1
ATOM 2258 C CA . TYR B 1 107 ? -3.875 -10.078 -11.977 1 96.75 107 TYR B CA 1
ATOM 2259 C C . TYR B 1 107 ? -3.258 -11.391 -12.445 1 96.75 107 TYR B C 1
ATOM 2261 O O . TYR B 1 107 ? -3.408 -11.773 -13.609 1 96.75 107 TYR B O 1
ATOM 2269 N N . LEU B 1 108 ? -2.594 -12.062 -11.555 1 95.94 108 LEU B N 1
ATOM 2270 C CA . LEU B 1 108 ? -1.987 -13.344 -11.875 1 95.94 108 LEU B CA 1
ATOM 2271 C C . LEU B 1 108 ? -3.055 -14.375 -12.219 1 95.94 108 LEU B C 1
ATOM 2273 O O . LEU B 1 108 ? -2.844 -15.227 -13.094 1 95.94 108 LEU B O 1
ATOM 2277 N N . ALA B 1 109 ? -4.141 -14.281 -11.516 1 97.06 109 ALA B N 1
ATOM 2278 C CA . ALA B 1 109 ? -5.23 -15.219 -11.766 1 97.06 109 ALA B CA 1
ATOM 2279 C C . ALA B 1 109 ? -5.824 -15.016 -13.156 1 97.06 109 ALA B C 1
ATOM 2281 O O . ALA B 1 109 ? -6.277 -15.969 -13.789 1 97.06 109 ALA B O 1
ATOM 2282 N N . HIS B 1 110 ? -5.871 -13.766 -13.609 1 97.06 110 HIS B N 1
ATOM 2283 C CA . HIS B 1 110 ? -6.43 -13.453 -14.922 1 97.06 110 HIS B CA 1
ATOM 2284 C C . HIS B 1 110 ? -5.414 -13.719 -16.031 1 97.06 110 HIS B C 1
ATOM 2286 O O . HIS B 1 110 ? -5.762 -14.242 -17.078 1 97.06 110 HIS B O 1
ATOM 2292 N N . GLU B 1 111 ? -4.133 -13.328 -15.773 1 95.69 111 GLU B N 1
ATOM 2293 C CA . GLU B 1 111 ? -3.141 -13.305 -16.844 1 95.69 111 GLU B CA 1
ATOM 2294 C C . GLU B 1 111 ? -2.271 -14.555 -16.812 1 95.69 111 GLU B C 1
ATOM 2296 O O . GLU B 1 111 ? -1.72 -14.961 -17.844 1 95.69 111 GLU B O 1
ATOM 2301 N N . GLY B 1 112 ? -2.184 -15.219 -15.609 1 94.19 112 GLY B N 1
ATOM 2302 C CA . GLY B 1 112 ? -1.202 -16.281 -15.461 1 94.19 112 GLY B CA 1
ATOM 2303 C C . GLY B 1 112 ? 0.223 -15.812 -15.688 1 94.19 112 GLY B C 1
ATOM 2304 O O . GLY B 1 112 ? 0.484 -14.609 -15.742 1 94.19 112 GLY B O 1
ATOM 2305 N N . ASP B 1 113 ? 1.136 -16.719 -15.641 1 92.44 113 ASP B N 1
ATOM 2306 C CA . ASP B 1 113 ? 2.549 -16.5 -15.93 1 92.44 113 ASP B CA 1
ATOM 2307 C C . ASP B 1 113 ? 3.209 -17.766 -16.484 1 92.44 113 ASP B C 1
ATOM 2309 O O . ASP B 1 113 ? 3.48 -18.703 -15.727 1 92.44 113 ASP B O 1
ATOM 2313 N N . ARG B 1 114 ? 3.551 -17.719 -17.703 1 90.62 114 ARG B N 1
ATOM 2314 C CA . ARG B 1 114 ? 4.066 -18.891 -18.391 1 90.62 114 ARG B CA 1
ATOM 2315 C C . ARG B 1 114 ? 5.492 -19.203 -17.938 1 90.62 114 ARG B C 1
ATOM 2317 O O . ARG B 1 114 ? 5.875 -20.375 -17.844 1 90.62 114 ARG B O 1
ATOM 2324 N N . GLU B 1 115 ? 6.215 -18.188 -17.641 1 90.12 115 GLU B N 1
ATOM 2325 C CA . GLU B 1 115 ? 7.617 -18.391 -17.281 1 90.12 115 GLU B CA 1
ATOM 2326 C C . GLU B 1 115 ? 7.738 -19.141 -15.953 1 90.12 115 GLU B C 1
ATOM 2328 O O . GLU B 1 115 ? 8.711 -19.859 -15.734 1 90.12 115 GLU B O 1
ATOM 2333 N N . VAL B 1 116 ? 6.652 -19.047 -15.188 1 90.38 116 VAL B N 1
ATOM 2334 C CA . VAL B 1 116 ? 6.699 -19.766 -13.906 1 90.38 116 VAL B CA 1
ATOM 2335 C C . VAL B 1 116 ? 5.617 -20.844 -13.883 1 90.38 116 VAL B C 1
ATOM 2337 O O . VAL B 1 116 ? 5.332 -21.422 -12.828 1 90.38 116 VAL B O 1
ATOM 2340 N N . SER B 1 117 ? 4.91 -21.078 -14.906 1 90.56 117 SER B N 1
ATOM 2341 C CA . SER B 1 117 ? 3.936 -22.141 -15.102 1 90.56 117 SER B CA 1
ATOM 2342 C C . SER B 1 117 ? 2.699 -21.938 -14.234 1 90.56 117 SER B C 1
ATOM 2344 O O . SER B 1 117 ? 2.156 -22.891 -13.68 1 90.56 117 SER B O 1
ATOM 2346 N N . TRP B 1 118 ? 2.344 -20.734 -14.008 1 94.12 118 TRP B N 1
ATOM 2347 C CA . TRP B 1 118 ? 1.09 -20.406 -13.336 1 94.12 118 TRP B CA 1
ATOM 2348 C C . TRP B 1 118 ? -0.025 -20.172 -14.344 1 94.12 118 TRP B C 1
ATOM 2350 O O . TRP B 1 118 ? 0.081 -19.297 -15.195 1 94.12 118 TRP B O 1
ATOM 2360 N N . SER B 1 119 ? -1.075 -20.906 -14.227 1 93.69 119 SER B N 1
ATOM 2361 C CA . SER B 1 119 ? -2.168 -20.844 -15.195 1 93.69 119 SER B CA 1
ATOM 2362 C C . SER B 1 119 ? -3.115 -19.688 -14.891 1 93.69 119 SER B C 1
ATOM 2364 O O . SER B 1 119 ? -3.027 -19.078 -13.828 1 93.69 119 SER B O 1
ATOM 2366 N N . GLU B 1 120 ? -3.988 -19.391 -15.875 1 96.12 120 GLU B N 1
ATOM 2367 C CA . GLU B 1 120 ? -5.059 -18.406 -15.719 1 96.12 120 GLU B CA 1
ATOM 2368 C C . GLU B 1 120 ? -6.234 -18.984 -14.945 1 96.12 120 GLU B C 1
ATOM 2370 O O . GLU B 1 120 ? -7.148 -19.562 -15.539 1 96.12 120 GLU B O 1
ATOM 2375 N N . VAL B 1 121 ? -6.352 -18.75 -13.781 1 95.69 121 VAL B N 1
ATOM 2376 C CA . VAL B 1 121 ? -7.324 -19.328 -12.859 1 95.69 121 VAL B CA 1
ATOM 2377 C C . VAL B 1 121 ? -8.727 -18.828 -13.219 1 95.69 121 VAL B C 1
ATOM 2379 O O . VAL B 1 121 ? -9.703 -19.578 -13.117 1 95.69 121 VAL B O 1
ATOM 2382 N N . CYS B 1 122 ? -8.828 -17.672 -13.688 1 96.5 122 CYS B N 1
ATOM 2383 C CA . CYS B 1 122 ? -10.133 -17.047 -13.922 1 96.5 122 CYS B CA 1
ATOM 2384 C C . CYS B 1 122 ? -10.797 -17.625 -15.156 1 96.5 122 CYS B C 1
ATOM 2386 O O . CYS B 1 122 ? -11.992 -17.422 -15.375 1 96.5 122 CYS B O 1
ATOM 2388 N N . SER B 1 123 ? -10.078 -18.375 -15.969 1 95.31 123 SER B N 1
ATOM 2389 C CA . SER B 1 123 ? -10.664 -19.031 -17.125 1 95.31 123 SER B CA 1
ATOM 2390 C C . SER B 1 123 ? -11.562 -20.188 -16.703 1 95.31 123 SER B C 1
ATOM 2392 O O . SER B 1 123 ? -12.531 -20.516 -17.406 1 95.31 123 SER B O 1
ATOM 2394 N N . TYR B 1 124 ? -11.273 -20.75 -15.492 1 93.25 124 TYR B N 1
ATOM 2395 C CA . TYR B 1 124 ? -12.07 -21.906 -15.078 1 93.25 124 TYR B CA 1
ATOM 2396 C C . TYR B 1 124 ? -12.812 -21.609 -13.781 1 93.25 124 TYR B C 1
ATOM 2398 O O . TYR B 1 124 ? -13.758 -22.312 -13.422 1 93.25 124 TYR B O 1
ATOM 2406 N N . PHE B 1 125 ? -12.406 -20.516 -13.07 1 95.44 125 PHE B N 1
ATOM 2407 C CA . PHE B 1 125 ? -13.125 -20.047 -11.883 1 95.44 125 PHE B CA 1
ATOM 2408 C C . PHE B 1 125 ? -13.586 -18.609 -12.07 1 95.44 125 PHE B C 1
ATOM 2410 O O . PHE B 1 125 ? -13.18 -17.719 -11.312 1 95.44 125 PHE B O 1
ATOM 2417 N N . GLY B 1 126 ? -14.414 -18.391 -12.945 1 96.19 126 GLY B N 1
ATOM 2418 C CA . GLY B 1 126 ? -14.867 -17.047 -13.312 1 96.19 126 GLY B CA 1
ATOM 2419 C C . GLY B 1 126 ? -15.609 -16.344 -12.188 1 96.19 126 GLY B C 1
ATOM 2420 O O . GLY B 1 126 ? -15.391 -15.164 -11.945 1 96.19 126 GLY B O 1
ATOM 2421 N N . LYS B 1 127 ? -16.531 -17.094 -11.539 1 97.19 127 LYS B N 1
ATOM 2422 C CA . LYS B 1 127 ? -17.312 -16.516 -10.445 1 97.19 127 LYS B CA 1
ATOM 2423 C C . LYS B 1 127 ? -16.406 -16.078 -9.297 1 97.19 127 LYS B C 1
ATOM 2425 O O . LYS B 1 127 ? -16.609 -15.023 -8.703 1 97.19 127 LYS B O 1
ATOM 2430 N N . PHE B 1 128 ? -15.484 -16.969 -8.984 1 97.12 128 PHE B N 1
ATOM 2431 C CA . PHE B 1 128 ? -14.492 -16.656 -7.961 1 97.12 128 PHE B CA 1
ATOM 2432 C C . PHE B 1 128 ? -13.789 -15.344 -8.266 1 97.12 128 PHE B C 1
ATOM 2434 O O . PHE B 1 128 ? -13.711 -14.461 -7.41 1 97.12 128 PHE B O 1
ATOM 2441 N N . CYS B 1 129 ? -13.359 -15.109 -9.484 1 97.5 129 CYS B N 1
ATOM 2442 C CA . CYS B 1 129 ? -12.602 -13.93 -9.883 1 97.5 129 CYS B CA 1
ATOM 2443 C C . CYS B 1 129 ? -13.5 -12.695 -9.938 1 97.5 129 CYS B C 1
ATOM 2445 O O . CYS B 1 129 ? -13.086 -11.602 -9.562 1 97.5 129 CYS B O 1
ATOM 2447 N N . SER B 1 130 ? -14.711 -12.875 -10.391 1 98.12 130 SER B N 1
ATOM 2448 C CA . SER B 1 130 ? -15.641 -11.75 -10.477 1 98.12 130 SER B CA 1
ATOM 2449 C C . SER B 1 130 ? -15.992 -11.211 -9.094 1 98.12 130 SER B C 1
ATOM 2451 O O . SER B 1 130 ? -16 -10 -8.883 1 98.12 130 SER B O 1
ATOM 2453 N N . LYS B 1 131 ? -16.281 -12.086 -8.164 1 98.5 131 LYS B N 1
ATOM 2454 C CA . LYS B 1 131 ? -16.578 -11.68 -6.793 1 98.5 131 LYS B CA 1
ATOM 2455 C C . LYS B 1 131 ? -15.352 -11.047 -6.133 1 98.5 131 LYS B C 1
ATOM 2457 O O . LYS B 1 131 ? -15.477 -10.07 -5.391 1 98.5 131 LYS B O 1
ATOM 2462 N N . GLY B 1 132 ? -14.219 -11.695 -6.406 1 98.19 132 GLY B N 1
ATOM 2463 C CA . GLY B 1 132 ? -12.992 -11.109 -5.891 1 98.19 132 GLY B CA 1
ATOM 2464 C C . GLY B 1 132 ? -12.758 -9.688 -6.371 1 98.19 132 GLY B C 1
ATOM 2465 O O . GLY B 1 132 ? -12.422 -8.805 -5.582 1 98.19 132 GLY B O 1
ATOM 2466 N N . LYS B 1 133 ? -12.938 -9.492 -7.668 1 98.38 133 LYS B N 1
ATOM 2467 C CA . LYS B 1 133 ? -12.781 -8.164 -8.25 1 98.38 133 LYS B CA 1
ATOM 2468 C C . LYS B 1 133 ? -13.781 -7.18 -7.652 1 98.38 133 LYS B C 1
ATOM 2470 O O . LYS B 1 133 ? -13.43 -6.043 -7.336 1 98.38 133 LYS B O 1
ATOM 2475 N N . ALA B 1 134 ? -14.977 -7.621 -7.52 1 98.62 134 ALA B N 1
ATOM 2476 C CA . ALA B 1 134 ? -16.016 -6.77 -6.938 1 98.62 134 ALA B CA 1
ATOM 2477 C C . ALA B 1 134 ? -15.648 -6.359 -5.512 1 98.62 134 ALA B C 1
ATOM 2479 O O . ALA B 1 134 ? -15.789 -5.19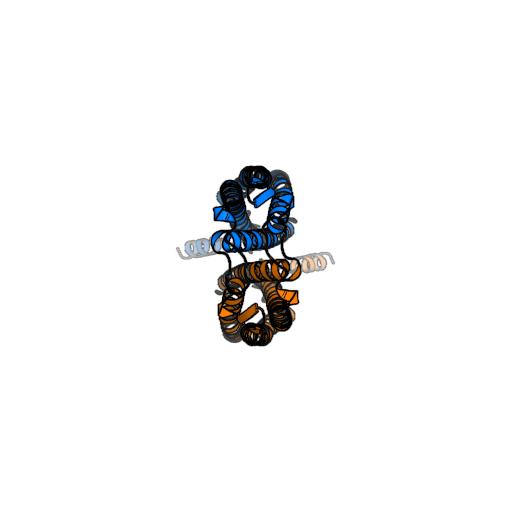1 -5.141 1 98.62 134 ALA B O 1
ATOM 2480 N N . SER B 1 135 ? -15.211 -7.332 -4.754 1 98.81 135 SER B N 1
ATOM 2481 C CA . SER B 1 135 ? -14.82 -7.035 -3.379 1 98.81 135 SER B CA 1
ATOM 2482 C C . SER B 1 135 ? -13.656 -6.051 -3.336 1 98.81 135 SER B C 1
ATOM 2484 O O . SER B 1 135 ? -13.656 -5.113 -2.533 1 98.81 135 SER B O 1
ATOM 2486 N N . LEU B 1 136 ? -12.711 -6.242 -4.141 1 98.75 136 LEU B N 1
ATOM 2487 C CA . LEU B 1 136 ? -11.539 -5.375 -4.191 1 98.75 136 LEU B CA 1
ATOM 2488 C C . LEU B 1 136 ? -11.938 -3.947 -4.547 1 98.75 136 LEU B C 1
ATOM 2490 O O . LEU B 1 136 ? -11.43 -2.992 -3.951 1 98.75 136 LEU B O 1
ATOM 2494 N N . VAL B 1 137 ? -12.812 -3.791 -5.512 1 98.62 137 VAL B N 1
ATOM 2495 C CA . VAL B 1 137 ? -13.258 -2.469 -5.938 1 98.62 137 VAL B CA 1
ATOM 2496 C C . VAL B 1 137 ? -13.938 -1.754 -4.773 1 98.62 137 VAL B C 1
ATOM 2498 O O . VAL B 1 137 ? -13.664 -0.58 -4.512 1 98.62 137 VAL B O 1
ATOM 2501 N N . LEU B 1 138 ? -14.789 -2.453 -4.055 1 98.75 138 LEU B N 1
ATOM 2502 C CA . LEU B 1 138 ? -15.461 -1.881 -2.893 1 98.75 138 LEU B CA 1
ATOM 2503 C C . LEU B 1 138 ? -14.453 -1.486 -1.819 1 98.75 138 LEU B C 1
ATOM 2505 O O . LEU B 1 138 ? -14.555 -0.408 -1.23 1 98.75 138 LEU B O 1
ATOM 2509 N N . HIS B 1 139 ? -13.531 -2.389 -1.607 1 98.69 139 HIS B N 1
ATOM 2510 C CA . HIS B 1 139 ? -12.461 -2.121 -0.656 1 98.69 139 HIS B CA 1
ATOM 2511 C C . HIS B 1 139 ? -11.648 -0.899 -1.071 1 98.69 139 HIS B C 1
ATOM 2513 O O . HIS B 1 139 ? -11.289 -0.07 -0.231 1 98.69 139 HIS B O 1
ATOM 2519 N N . PHE B 1 140 ? -11.422 -0.775 -2.332 1 98.44 140 PHE B N 1
ATOM 2520 C CA . PHE B 1 140 ? -10.633 0.327 -2.869 1 98.44 140 PHE B CA 1
ATOM 2521 C C . PHE B 1 140 ? -11.375 1.649 -2.711 1 98.44 140 PHE B C 1
ATOM 2523 O O . PHE B 1 140 ? -10.766 2.678 -2.414 1 98.44 140 PHE B O 1
ATOM 2530 N N . LEU B 1 141 ? -12.594 1.632 -2.914 1 98.25 141 LEU B N 1
ATOM 2531 C CA . LEU B 1 141 ? -13.398 2.832 -2.705 1 98.25 141 LEU B CA 1
ATOM 2532 C C . LEU B 1 141 ? -13.336 3.281 -1.25 1 98.25 141 LEU B C 1
ATOM 2534 O O . LEU B 1 141 ? -13.227 4.477 -0.969 1 98.25 141 LEU B O 1
ATOM 2538 N N . ALA B 1 142 ? -13.391 2.359 -0.336 1 98.25 142 ALA B N 1
ATOM 2539 C CA . ALA B 1 142 ? -13.242 2.684 1.08 1 98.25 142 ALA B CA 1
ATOM 2540 C C . ALA B 1 142 ? -11.859 3.271 1.361 1 98.25 142 ALA B C 1
ATOM 2542 O O . ALA B 1 142 ? -11.727 4.219 2.141 1 98.25 142 ALA B O 1
ATOM 2543 N N . LEU B 1 143 ? -10.852 2.73 0.726 1 98.06 143 LEU B N 1
ATOM 2544 C CA . LEU B 1 143 ? -9.484 3.225 0.862 1 98.06 143 LEU B CA 1
ATOM 2545 C C . LEU B 1 143 ? -9.383 4.68 0.416 1 98.06 143 LEU B C 1
ATOM 2547 O O . LEU B 1 143 ? -8.75 5.496 1.086 1 98.06 143 LEU B O 1
ATOM 2551 N N . LEU B 1 144 ? -10.023 5 -0.679 1 97.06 144 LEU B N 1
ATOM 2552 C CA . LEU B 1 144 ? -10.008 6.375 -1.165 1 97.06 144 LEU B CA 1
ATOM 2553 C C . LEU B 1 144 ? -10.648 7.316 -0.152 1 97.06 144 LEU B C 1
ATOM 2555 O O . LEU B 1 144 ? -10.164 8.438 0.056 1 97.06 144 LEU B O 1
ATOM 2559 N N . CYS B 1 145 ? -11.664 6.816 0.471 1 96.06 145 CYS B N 1
ATOM 2560 C CA . CYS B 1 145 ? -12.273 7.602 1.537 1 96.06 145 CYS B CA 1
ATOM 2561 C C . CYS B 1 145 ? -11.297 7.824 2.682 1 96.06 145 CYS B C 1
ATOM 2563 O O . CYS B 1 145 ? -11.188 8.93 3.207 1 96.06 145 CYS B O 1
ATOM 2565 N N . PHE B 1 146 ? -10.547 6.82 3.027 1 95.62 146 PHE B N 1
ATOM 2566 C CA . PHE B 1 146 ? -9.57 6.938 4.102 1 95.62 146 PHE B CA 1
ATOM 2567 C C . PHE B 1 146 ? -8.461 7.914 3.727 1 95.62 146 PHE B C 1
ATOM 2569 O O . PHE B 1 146 ? -7.977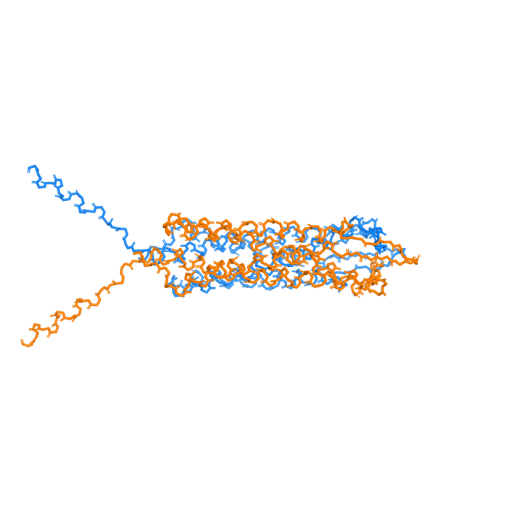 8.664 4.574 1 95.62 146 PHE B O 1
ATOM 2576 N N . ILE B 1 147 ? -8.094 7.883 2.504 1 94.62 147 ILE B N 1
ATOM 2577 C CA . ILE B 1 147 ? -7.055 8.797 2.053 1 94.62 147 ILE B CA 1
ATOM 2578 C C . ILE B 1 147 ? -7.547 10.234 2.168 1 94.62 147 ILE B C 1
ATOM 2580 O O . ILE B 1 147 ? -6.828 11.109 2.66 1 94.62 147 ILE B O 1
ATOM 2584 N N . CYS B 1 148 ? -8.781 10.5 1.815 1 94.25 148 CYS B N 1
ATOM 2585 C CA . CYS B 1 148 ? -9.383 11.82 1.958 1 94.25 148 CYS B CA 1
ATOM 2586 C C . CYS B 1 148 ? -9.484 12.219 3.426 1 94.25 148 CYS B C 1
ATOM 2588 O O . CYS B 1 148 ? -9.18 13.359 3.787 1 94.25 148 CYS B O 1
ATOM 2590 N N . LEU B 1 149 ? -9.883 11.297 4.211 1 93.25 149 LEU B N 1
ATOM 2591 C CA . LEU B 1 149 ? -9.992 11.547 5.645 1 93.25 149 LEU B CA 1
ATOM 2592 C C . LEU B 1 149 ? -8.633 11.914 6.234 1 93.25 149 LEU B C 1
ATOM 2594 O O . LEU B 1 149 ? -8.539 12.805 7.078 1 93.25 149 LEU B O 1
ATOM 2598 N N . SER B 1 150 ? -7.621 11.156 5.809 1 89.88 150 SER B N 1
ATOM 2599 C CA . SER B 1 150 ? -6.281 11.438 6.316 1 89.88 150 SER B CA 1
ATOM 2600 C C . SER B 1 150 ? -5.832 12.844 5.949 1 89.88 150 SER B C 1
ATOM 2602 O O . SER B 1 150 ? -5.152 13.508 6.734 1 89.88 150 SER B O 1
ATOM 2604 N N . LEU B 1 151 ? -6.246 13.352 4.816 1 87.69 151 LEU B N 1
ATOM 2605 C CA . LEU B 1 151 ? -5.93 14.711 4.41 1 87.69 151 LEU B CA 1
ATOM 2606 C C . LEU B 1 151 ? -6.707 15.727 5.246 1 87.69 151 LEU B C 1
ATOM 2608 O O . LEU B 1 151 ? -6.16 16.75 5.656 1 87.69 151 LEU B O 1
ATOM 2612 N N . ILE B 1 152 ? -7.938 15.422 5.492 1 88.12 152 ILE B N 1
ATOM 2613 C CA . ILE B 1 152 ? -8.773 16.297 6.305 1 88.12 152 ILE B CA 1
ATOM 2614 C C . ILE B 1 152 ? -8.242 16.328 7.734 1 88.12 152 ILE B C 1
ATOM 2616 O O . ILE B 1 152 ? -8.164 17.406 8.344 1 88.12 152 ILE B O 1
ATOM 2620 N N . SER B 1 153 ? -7.941 15.172 8.25 1 85 153 SER B N 1
ATOM 2621 C CA . SER B 1 153 ? -7.387 15.102 9.602 1 85 153 SER B CA 1
ATOM 2622 C C . SER B 1 153 ? -6.074 15.875 9.695 1 85 153 SER B C 1
ATOM 2624 O O . SER B 1 153 ? -5.793 16.5 10.719 1 85 153 SER B O 1
ATOM 2626 N N . ALA B 1 154 ? -5.305 15.836 8.656 1 83.56 154 ALA B N 1
ATOM 2627 C CA . ALA B 1 154 ? -4.082 16.625 8.625 1 83.56 154 ALA B CA 1
ATOM 2628 C C . ALA B 1 154 ? -4.391 18.125 8.648 1 83.56 154 ALA B C 1
ATOM 2630 O O . ALA B 1 154 ? -3.736 18.891 9.359 1 83.56 154 ALA B O 1
ATOM 2631 N N . LEU B 1 155 ? -5.406 18.516 7.926 1 81.75 155 LEU B N 1
ATOM 2632 C CA . LEU B 1 155 ? -5.816 19.922 7.902 1 81.75 155 LEU B CA 1
ATOM 2633 C C . LEU B 1 155 ? -6.324 20.359 9.273 1 81.75 155 LEU B C 1
ATOM 2635 O O . LEU B 1 155 ? -6.055 21.484 9.703 1 81.75 155 LEU B O 1
ATOM 2639 N N . ARG B 1 156 ? -7.062 19.531 9.891 1 79.5 156 ARG B N 1
ATOM 2640 C CA . ARG B 1 156 ? -7.578 19.812 11.219 1 79.5 156 ARG B CA 1
ATOM 2641 C C . ARG B 1 156 ? -6.441 20.062 12.211 1 79.5 156 ARG B C 1
ATOM 2643 O O . ARG B 1 156 ? -6.508 20.984 13.023 1 79.5 156 ARG B O 1
ATOM 2650 N N . VAL B 1 157 ? -5.551 19.219 12.195 1 75.06 157 VAL B N 1
ATOM 2651 C CA . VAL B 1 157 ? -4.395 19.375 13.078 1 75.06 157 VAL B CA 1
ATOM 2652 C C . VAL B 1 157 ? -3.695 20.703 12.797 1 75.06 157 VAL B C 1
ATOM 2654 O O . VAL B 1 157 ? -3.246 21.375 13.719 1 75.06 157 VAL B O 1
ATOM 2657 N N . PHE B 1 158 ? -3.785 21.125 11.586 1 70.69 158 PHE B N 1
ATOM 2658 C CA . PHE B 1 158 ? -3.131 22.359 11.172 1 70.69 158 PHE B CA 1
ATOM 2659 C C . PHE B 1 158 ? -3.916 23.578 11.648 1 70.69 158 PHE B C 1
ATOM 2661 O O . PHE B 1 158 ? -3.33 24.562 12.094 1 70.69 158 PHE B O 1
ATOM 2668 N N . ARG B 1 159 ? -5.113 23.547 11.508 1 70.69 159 ARG B N 1
ATOM 2669 C CA . ARG B 1 159 ? -5.949 24.688 11.867 1 70.69 159 ARG B CA 1
ATOM 2670 C C . ARG B 1 159 ? -5.992 24.891 13.375 1 70.69 159 ARG B C 1
ATOM 2672 O O . ARG B 1 159 ? -6.156 26.016 13.859 1 70.69 159 ARG B O 1
ATOM 2679 N N . LYS B 1 160 ? -6.008 23.922 14.031 1 66.12 160 LYS B N 1
ATOM 2680 C CA . LYS B 1 160 ? -6 24.031 15.484 1 66.12 160 LYS B CA 1
ATOM 2681 C C . LYS B 1 160 ? -4.738 24.734 15.977 1 66.12 160 LYS B C 1
ATOM 2683 O O . LYS B 1 160 ? -4.77 25.453 16.984 1 66.12 160 LYS B O 1
ATOM 2688 N N . PHE B 1 161 ? -3.684 24.703 15.289 1 57.06 161 PHE B N 1
ATOM 2689 C CA . PHE B 1 161 ? -2.426 25.297 15.742 1 57.06 161 PHE B CA 1
ATOM 2690 C C . PHE B 1 161 ? -2.133 26.594 14.992 1 57.06 161 PHE B C 1
ATOM 2692 O O . PHE B 1 161 ? -1.048 27.156 15.125 1 57.06 161 PHE B O 1
ATOM 2699 N N . GLU B 1 162 ? -2.982 27.125 14.102 1 55.97 162 GLU B N 1
ATOM 2700 C CA . GLU B 1 162 ? -2.791 28.375 13.375 1 55.97 162 GLU B CA 1
ATOM 2701 C C . GLU B 1 162 ? -2.93 29.578 14.305 1 55.97 162 GLU B C 1
ATOM 2703 O O . GLU B 1 162 ? -3.773 29.578 15.203 1 55.97 162 GLU B O 1
ATOM 2708 N N . PRO B 1 163 ? -1.854 30.469 14.414 1 48.06 163 PRO B N 1
ATOM 2709 C CA . PRO B 1 163 ? -1.935 31.719 15.188 1 48.06 163 PRO B CA 1
ATOM 2710 C C . PRO B 1 163 ? -3.146 32.562 14.812 1 48.06 163 PRO B C 1
ATOM 2712 O O . PRO B 1 163 ? -3.656 32.469 13.695 1 48.06 163 PRO B O 1
ATOM 2715 N N . PRO B 1 164 ? -3.793 33.344 15.781 1 40.75 164 PRO B N 1
ATOM 2716 C CA . PRO B 1 164 ? -4.91 34.25 15.5 1 40.75 164 PRO B CA 1
ATOM 2717 C C . PRO B 1 164 ? -4.641 35.156 14.32 1 40.75 164 PRO B C 1
ATOM 2719 O O . PRO B 1 164 ? -3.49 35.531 14.07 1 40.75 164 PRO B O 1
ATOM 2722 N N . SER B 1 165 ? -5.336 35 13.219 1 41.38 165 SER B N 1
ATOM 2723 C CA . SER B 1 165 ? -5.32 35.938 12.109 1 41.38 165 SER B CA 1
ATOM 2724 C C . SER B 1 165 ? -5.027 37.375 12.602 1 41.38 165 SER B C 1
ATOM 2726 O O . SER B 1 165 ? -5.531 37.781 13.648 1 41.38 165 SER B O 1
ATOM 2728 N N . VAL B 1 166 ? -3.863 37.875 12.422 1 40.53 166 VAL B N 1
ATOM 2729 C CA . VAL B 1 166 ? -3.654 39.281 12.625 1 40.53 166 VAL B CA 1
ATOM 2730 C C . VAL B 1 166 ? -4.949 40.062 12.344 1 40.53 166 VAL B C 1
ATOM 2732 O O . VAL B 1 166 ? -5.477 40 11.234 1 40.53 166 VAL B O 1
ATOM 2735 N N . SER B 1 167 ? -5.879 40.219 13.242 1 39.12 167 SER B N 1
ATOM 2736 C CA . SER B 1 167 ? -7.027 41.125 13.125 1 39.12 167 SER B CA 1
ATOM 2737 C C . SER B 1 167 ? -6.66 42.406 12.375 1 39.12 167 SER B C 1
ATOM 2739 O O . SER B 1 167 ? -5.68 43.062 12.711 1 39.12 167 SER B O 1
ATOM 2741 N N . ALA B 1 168 ? -6.949 42.469 11.141 1 44 168 ALA B N 1
ATOM 2742 C CA . ALA B 1 168 ? -7 43.688 10.312 1 44 168 ALA B CA 1
ATOM 2743 C C . ALA B 1 168 ? -7.359 44.906 11.148 1 44 168 ALA B C 1
ATOM 2745 O O . ALA B 1 168 ? -7.531 46 10.609 1 44 168 ALA B O 1
ATOM 2746 N N . LYS B 1 169 ? -7.625 44.781 12.383 1 42.56 169 LYS B N 1
ATOM 2747 C CA . LYS B 1 169 ? -8.172 46 12.953 1 42.56 169 LYS B CA 1
ATOM 2748 C C . LYS B 1 169 ? -7.117 47.094 13.023 1 42.56 169 LYS B C 1
ATOM 2750 O O . LYS B 1 169 ? -7.41 48.219 13.414 1 42.56 169 LYS B O 1
ATOM 2755 N N . GLU B 1 170 ? -5.891 46.719 13.016 1 39.72 170 GLU B N 1
ATOM 2756 C CA . GLU B 1 170 ? -5.082 47.906 13.273 1 39.72 170 GLU B CA 1
ATOM 2757 C C . GLU B 1 170 ? -5.047 48.844 12.062 1 39.72 170 GLU B C 1
ATOM 2759 O O . GLU B 1 170 ? -4.441 49.906 12.109 1 39.72 170 GLU B O 1
ATOM 2764 N N . GLU B 1 171 ? -5.352 48.25 10.906 1 41.38 171 GLU B N 1
ATOM 2765 C CA . GLU B 1 171 ? -5.23 49.188 9.812 1 41.38 171 GLU B CA 1
ATOM 2766 C C . GLU B 1 171 ? -6.32 50.25 9.883 1 41.38 171 GLU B C 1
ATOM 2768 O O . GLU B 1 171 ? -6.273 51.25 9.164 1 41.38 171 GLU B O 1
ATOM 2773 N N . GLY B 1 172 ? -7.48 49.812 10.516 1 41.72 172 GLY B N 1
ATOM 2774 C CA . GLY B 1 172 ? -8.562 50.781 10.445 1 41.72 172 GLY B CA 1
ATOM 2775 C C . GLY B 1 172 ? -8.312 52.031 11.273 1 41.72 172 GLY B C 1
ATOM 2776 O O . GLY B 1 172 ? -9.078 53 11.219 1 41.72 172 GLY B O 1
ATOM 2777 N N . ARG B 1 173 ? -7.562 51.938 12.375 1 45.25 173 ARG B N 1
ATOM 2778 C CA . ARG B 1 173 ? -7.469 53.125 13.219 1 45.25 173 ARG B CA 1
ATOM 2779 C C . ARG B 1 173 ? -6.586 54.188 12.57 1 45.25 173 ARG B C 1
ATOM 2781 O O . ARG B 1 173 ? -6.68 55.375 12.898 1 45.25 173 ARG B O 1
ATOM 2788 N N . GLN B 1 174 ? -5.617 53.656 11.758 1 42.66 174 GLN B N 1
ATOM 2789 C CA . GLN B 1 174 ? -4.723 54.719 11.328 1 42.66 174 GLN B CA 1
ATOM 2790 C C . GLN B 1 174 ? -5.426 55.688 10.367 1 42.66 174 GLN B C 1
ATOM 2792 O O . GLN B 1 174 ? -4.949 56.781 10.125 1 42.66 174 GLN B O 1
ATOM 2797 N N . GLY B 1 175 ? -6.52 55.062 9.742 1 45.12 175 GLY B N 1
ATOM 2798 C CA . GLY B 1 175 ? -7.121 56 8.797 1 45.12 175 GLY B CA 1
ATOM 2799 C C . GLY B 1 175 ? -7.871 57.125 9.477 1 45.12 175 GLY B C 1
ATOM 2800 O O . GLY B 1 175 ? -8.328 58.062 8.812 1 45.12 175 GLY B O 1
ATOM 2801 N N . SER B 1 176 ? -8.375 56.781 10.695 1 47.75 176 SER B N 1
ATOM 2802 C CA . SER B 1 176 ? -9.258 57.812 11.195 1 47.75 176 SER B CA 1
ATOM 2803 C C . SER B 1 176 ? -8.469 59.031 11.695 1 47.75 176 SER B C 1
ATOM 2805 O O . SER B 1 176 ? -9.047 60.062 11.992 1 47.75 176 SER B O 1
ATOM 2807 N N . ASP B 1 177 ? -7.227 58.781 12.164 1 45.72 177 ASP B N 1
ATOM 2808 C CA . ASP B 1 177 ? -6.609 59.938 12.781 1 45.72 177 ASP B CA 1
ATOM 2809 C C . ASP B 1 177 ? -6.176 60.969 11.727 1 45.72 177 ASP B C 1
ATOM 2811 O O . ASP B 1 177 ? -5.652 62.031 12.055 1 45.72 177 ASP B O 1
ATOM 2815 N N . LEU B 1 178 ? -6 60.469 10.43 1 43.62 178 LEU B N 1
ATOM 2816 C CA . LEU B 1 178 ? -5.477 61.469 9.523 1 43.62 178 LEU B CA 1
ATOM 2817 C C . LEU B 1 178 ? -6.594 62.375 9.023 1 43.62 178 LEU B C 1
ATOM 2819 O O . LEU B 1 178 ? -6.359 63.281 8.203 1 43.62 178 LEU B O 1
ATOM 2823 N N . HIS B 1 179 ? -7.961 62.156 9.336 1 34.38 179 HIS B N 1
ATOM 2824 C CA . HIS B 1 179 ? -8.781 63.281 8.969 1 34.38 179 HIS B CA 1
ATOM 2825 C C . HIS B 1 179 ? -8.828 64.312 10.094 1 34.38 179 HIS B C 1
ATOM 2827 O O . HIS B 1 179 ? -8.906 63.969 11.266 1 34.38 179 HIS B O 1
#

Secondary structure (DSSP, 8-state):
-----HHHHHHHHHHHHHHHHHHHHHHHHHHT-EEEETTTEEEEGGG-HHHHHHHHHHHHHHHHHHHHHHHHHHS-SSTTHHHHHHHHHHHHHHHHHHHHHHHHHHHHHHH-BGGGTB--GGGT-HHHHHHHHHHHHHHHHHHHHHHHHHHHHHHHHHHHTS-----THHHHHHTTTT-/-----HHHHHHHHHHHHHHHHHHHHHHHHHHT-EEEETTTEEEEGGG-HHHHHHHHHHHHHHHHHHHHHHHHHHS-SSTTHHHHHHHHHHHHHHHHHHHHHHHHHHHHHHH-BGGGTB--GGGT-HHHHHHHHHHHHHHHHHHHHHHHHHHHHHHHHHHHT------THHHHHHTTTT-

pLDDT: mean 86.4, std 17.74, range [34.38, 98.81]

InterPro domains:
  IPR006459 Casparian strip membrane protein [TIGR01569] (14-156)
  IPR006702 Casparian strip membrane protein domain [PF04535] (8-145)

Solvent-accessible surface area (backbone atoms only — not comparable to full-atom values): 17859 Å² total; per-residue (Å²): 100,51,70,65,55,68,67,56,49,49,47,48,45,50,43,30,58,53,30,36,62,28,19,51,51,16,34,57,33,34,72,57,13,41,35,72,39,93,88,69,42,60,44,44,32,89,76,35,68,38,50,46,45,38,38,51,46,24,66,51,50,30,57,48,29,53,53,52,42,52,44,60,73,68,47,77,75,69,90,53,32,63,58,49,25,55,52,34,45,52,51,33,54,52,45,42,30,26,49,24,20,35,50,44,50,52,47,38,26,62,67,27,40,75,63,72,58,29,58,43,46,35,79,74,30,45,62,23,44,52,28,40,51,52,15,48,53,32,42,48,54,30,39,52,41,34,52,51,43,29,52,50,31,48,48,43,47,31,34,50,32,31,41,75,71,78,68,68,61,66,65,57,54,61,61,58,70,74,105,102,51,69,65,55,68,66,56,49,50,48,47,46,50,42,31,58,53,30,35,62,29,19,52,50,16,34,56,32,35,71,57,12,42,36,73,40,94,88,70,43,60,42,45,32,88,77,36,67,38,50,46,45,38,38,50,48,25,66,50,48,29,56,48,29,52,51,53,41,53,44,63,72,69,46,80,75,70,91,52,30,63,58,48,25,54,51,34,44,52,51,32,53,52,42,42,29,27,50,24,20,34,48,43,51,51,47,38,26,61,68,28,38,75,63,71,57,28,58,44,45,34,82,75,30,46,62,23,46,51,29,40,50,52,15,49,52,32,42,48,54,31,39,53,41,33,51,52,43,29,52,50,32,48,48,44,49,32,35,50,32,32,40,79,72,78,68,69,60,68,65,60,56,61,62,59,70,75,106

Foldseek 3Di:
DDADPPVLLVLLLVLLVLLQVLLVLLLVLQQVLKDADPVPGIDGSVVDPLSVLSNVLSVVSNVVSVVVSVCSVPPDQPDCLVVQLVVLVVSLVSLVVSLVSLVVVLVCLCPPDVVVPGDNVCVRRVSSSVSSVVSSVSSVVSSVSSVVSSVSSVVRVVVNPDPPDPPPVVVVVVVVVVD/DDADDPVLLVLLLVLLVLLQVLLVLLLVLQQVLKDADPVPGIDGSVVPPLSVLSNVLSVVSNVVSVVVSVCSVPPDQADCLVVQLVVLVVSLVSLVVSLVSLVVVLVCLCPPDVVVPGDNVCVRRVSSSVSSVVSSVSSVVSSVSSVVSSVSSVVRVVVNPDPPDPPPVVVVVVVVVVD

Radius of gyration: 25.59 Å; Cα contacts (8 Å, |Δi|>4): 486; chains: 2; bounding box: 43×94×64 Å

Sequence (358 aa):
MKDLPPNLRFLEIFLRLSILPLTIASAFTVVQTKDSTDQYGKVEFTNISSFKFLFSMNCISAPYALISATLLMSLRENRTTWSFFLLDQLIAYLMVTSSSAAAELLYLAHEGDREVSWSEVCSYFGKFCSKGKASLVLHFLALLCFICLSLISALRVFRKFEPPSVSAKEEGRQGSDLHMKDLPPNLRFLEIFLRLSILPLTIASAFTVVQTKDSTDQYGKVEFTNISSFKFLFSMNCISAPYALISATLLMSLRENRTTWSFFLLDQLIAYLMVTSSSAAAELLYLAHEGDREVSWSEVCSYFGKFCSKGKASLVLHFLALLCFICLSLISALRVFRKFEPPSVSAKEEGRQGSDLH

Organism: Dendrobium nobile (NCBI:txid94219)